Protein AF-A0A374WQH6-F1 (afdb_monomer)

Mean predicted aligned error: 18.21 Å

Nearest PDB structures (foldseek):
  4rha-assembly2_A  TM=7.668E-01  e=1.833E-06  Salmonella enterica subsp. enterica serovar Typhimurium str. 14028S
  7rjj-assembly2_B  TM=7.402E-01  e=3.137E-06  Klebsiella pneumoniae subsp. pneumoniae
  5u1h-assembly3_C  TM=6.982E-01  e=1.395E-05  Pseudomonas aeruginosa PAO1
  4g88-assembly4_G  TM=6.721E-01  e=1.395E-05  Acinetobacter baumannii
  7bba-assembly4_D  TM=7.474E-01  e=1.712E-04  Escherichia coli

Solvent-accessible surface area (backbone atoms only — not comparable to full-atom values): 19467 Å² total; per-residue (Å²): 135,92,79,90,78,85,82,79,88,75,80,81,73,78,79,76,76,78,75,79,75,73,70,76,72,51,74,42,80,74,44,79,47,76,58,90,64,34,32,40,42,33,34,32,34,50,27,89,33,64,79,70,96,50,72,51,20,35,40,39,38,32,43,30,41,32,60,88,86,56,76,48,81,48,87,55,43,34,37,27,19,72,55,34,52,50,52,36,53,76,70,70,46,78,81,59,94,53,56,42,64,45,82,46,91,60,62,47,78,49,72,51,77,43,77,61,52,83,70,55,59,57,22,25,48,29,40,41,35,36,40,39,45,92,86,51,80,44,81,44,77,59,65,49,86,50,76,41,72,61,71,70,70,69,76,64,72,66,69,70,70,68,68,74,71,77,69,68,72,78,64,75,44,76,52,75,52,73,23,59,57,57,56,58,89,100,49,44,68,77,44,57,84,43,82,65,17,49,65,27,51,48,50,57,49,50,55,52,50,53,49,63,68,38,82,56,39,43,80,73,32,33,42,38,36,12,26,24,47,78,80,61,51,58,70,58,27,40,54,45,11,43,46,35,36,53,37,50,52,52,46,46,27,74,74,68,70,46,61,69,90,39,50,46,81,42,58,39,31,56,49,60,70,58,50,48,56,55,53,73,76,49,90,61,82,60,50,71,61,52,52,54,49,71,74,42,93,62,55,69,54,58,38,35,59,52,46,71,71,39,92,47,33,66,56,40,61,73,72,46,35,58,78,37,29,26,37,39,37,38,39,32,26,34,62,59,131

Secondary structure (DSSP, 8-state):
---------------------PPPPP-EEEEEEEETTEEEEEEEE-GGG---SSTT-EEEEEEEEE-SS-EEEPPPEEEE-HHHHHHHHHTTPPPPTTEEESS-SSPEEEEEEEE--GGGTT-EEEEEEEEEETTEEEEE-----EE------------------------EEEEEEEE-----TT-----TTSTTHHHHHHHHHHHHHHHHHSTTEEEEEEEEEEEE-SSS-HHHHHHHHHHHHHHHHHHHHHHH---GGGEEEEEEEE-HHHHHHHHHT---TTHHHHHHHHTSSS-HHHHHHHHHTSTTHHHIIIIIGGGTS-EEEEEEEEE--

Radius of gyration: 35.06 Å; Cα contacts (8 Å, |Δi|>4): 550; chains: 1; bounding box: 53×107×92 Å

Structure (mmCIF, N/CA/C/O backbone):
data_AF-A0A374WQH6-F1
#
_entry.id   AF-A0A374WQH6-F1
#
loop_
_atom_site.group_PDB
_atom_site.id
_atom_site.type_symbol
_atom_site.label_atom_id
_atom_site.label_alt_id
_atom_site.label_comp_id
_atom_site.label_asym_id
_atom_site.label_entity_id
_atom_site.label_seq_id
_atom_site.pdbx_PDB_ins_code
_atom_site.Cartn_x
_atom_site.Cartn_y
_atom_site.Cartn_z
_atom_site.occupancy
_atom_site.B_iso_or_equiv
_atom_site.auth_seq_id
_atom_site.auth_comp_id
_atom_site.auth_asym_id
_atom_site.auth_atom_id
_atom_site.pdbx_PDB_model_num
ATOM 1 N N . MET A 1 1 ? 3.523 83.095 63.135 1.00 36.62 1 MET A N 1
ATOM 2 C CA . MET A 1 1 ? 3.671 83.575 61.744 1.00 36.62 1 MET A CA 1
ATOM 3 C C . MET A 1 1 ? 3.447 82.402 60.809 1.00 36.62 1 MET A C 1
ATOM 5 O O . MET A 1 1 ? 4.105 81.383 60.958 1.00 36.62 1 MET A O 1
ATOM 9 N N . LYS A 1 2 ? 2.450 82.529 59.932 1.00 32.94 2 LYS A N 1
ATOM 10 C CA . LYS A 1 2 ? 2.028 81.535 58.940 1.00 32.94 2 LYS A CA 1
ATOM 11 C C . LYS A 1 2 ? 3.149 81.277 57.925 1.00 32.94 2 LYS A C 1
ATOM 13 O O . LYS A 1 2 ? 3.688 82.239 57.386 1.00 32.94 2 LYS A O 1
ATOM 18 N N . LYS A 1 3 ? 3.411 80.013 57.585 1.00 32.81 3 LYS A N 1
ATOM 19 C CA . LYS A 1 3 ? 3.853 79.633 56.237 1.00 32.81 3 LYS A CA 1
ATOM 20 C C . LYS A 1 3 ? 3.036 78.429 55.781 1.00 32.81 3 LYS A C 1
ATOM 22 O O . LYS A 1 3 ? 3.023 77.383 56.415 1.00 32.81 3 LYS A O 1
ATOM 27 N N . ILE A 1 4 ? 2.285 78.691 54.723 1.00 36.22 4 ILE A N 1
ATOM 28 C CA . ILE A 1 4 ? 1.410 77.802 53.970 1.00 36.22 4 ILE A CA 1
ATOM 29 C C . ILE A 1 4 ? 2.303 76.831 53.194 1.00 36.22 4 ILE A C 1
ATOM 31 O O . ILE A 1 4 ? 3.184 77.291 52.469 1.00 36.22 4 ILE A O 1
ATOM 35 N N . LEU A 1 5 ? 2.079 75.522 53.329 1.00 31.14 5 LEU A N 1
ATOM 36 C CA . LEU A 1 5 ? 2.613 74.534 52.394 1.00 31.14 5 LEU A CA 1
ATOM 37 C C . LEU A 1 5 ? 1.442 73.886 51.654 1.00 31.14 5 LEU A C 1
ATOM 39 O O . LEU A 1 5 ? 0.561 73.267 52.249 1.00 31.14 5 LEU A O 1
ATOM 43 N N . LEU A 1 6 ? 1.438 74.126 50.350 1.00 28.73 6 LEU A N 1
ATOM 44 C CA . LEU A 1 6 ? 0.492 73.659 49.353 1.00 28.73 6 LEU A CA 1
ATOM 45 C C . LEU A 1 6 ? 0.658 72.133 49.199 1.00 28.73 6 LEU A C 1
ATOM 47 O O . LEU A 1 6 ? 1.690 71.684 48.706 1.00 28.73 6 LEU A O 1
ATOM 51 N N . PHE A 1 7 ? -0.322 71.332 49.624 1.00 33.91 7 PHE A N 1
ATOM 52 C CA . PHE A 1 7 ? -0.361 69.906 49.286 1.00 33.91 7 PHE A CA 1
ATOM 53 C C . PHE A 1 7 ? -1.017 69.743 47.914 1.00 33.91 7 PHE A C 1
ATOM 55 O O . PHE A 1 7 ? -2.210 69.991 47.739 1.00 33.91 7 PHE A O 1
ATOM 62 N N . LEU A 1 8 ? -0.199 69.362 46.936 1.00 30.75 8 LEU A N 1
ATOM 63 C CA . LEU A 1 8 ? -0.613 69.010 45.586 1.00 30.75 8 LEU A CA 1
ATOM 64 C C . LEU A 1 8 ? -1.165 67.576 45.611 1.00 30.75 8 LEU A C 1
ATOM 66 O O . LEU A 1 8 ? -0.449 66.630 45.934 1.00 30.75 8 LEU A O 1
ATOM 70 N N . LEU A 1 9 ? -2.452 67.436 45.294 1.00 32.25 9 LEU A N 1
ATOM 71 C CA . LEU A 1 9 ? -3.115 66.165 45.008 1.00 32.25 9 LEU A CA 1
ATOM 72 C C . LEU A 1 9 ? -2.470 65.523 43.772 1.00 32.25 9 LEU A C 1
ATOM 74 O O . LEU A 1 9 ? -2.621 66.036 42.666 1.00 32.25 9 LEU A O 1
ATOM 78 N N . ILE A 1 10 ? -1.799 64.384 43.951 1.00 35.41 10 ILE A N 1
ATOM 79 C CA . ILE A 1 10 ? -1.552 63.433 42.864 1.00 35.41 10 ILE A CA 1
ATOM 80 C C . ILE A 1 10 ? -2.483 62.253 43.113 1.00 35.41 10 ILE A C 1
ATOM 82 O O . ILE A 1 10 ? -2.332 61.499 44.074 1.00 35.41 10 ILE A O 1
ATOM 86 N N . SER A 1 11 ? -3.496 62.158 42.259 1.00 31.22 11 SER A N 1
ATOM 87 C CA . SER A 1 11 ? -4.401 61.026 42.143 1.00 31.22 11 SER A CA 1
ATOM 88 C C . SER A 1 11 ? -3.600 59.738 41.963 1.00 31.22 11 SER A C 1
ATOM 90 O O . SER A 1 11 ? -2.906 59.553 40.964 1.00 31.22 11 SER A O 1
ATOM 92 N N . VAL A 1 12 ? -3.715 58.823 42.926 1.00 35.31 12 VAL A N 1
ATOM 93 C CA . VAL A 1 12 ? -3.300 57.433 42.736 1.00 35.31 12 VAL A CA 1
ATOM 94 C C . VAL A 1 12 ? -4.252 56.845 41.704 1.00 35.31 12 VAL A C 1
ATOM 96 O O . VAL A 1 12 ? -5.396 56.512 42.008 1.00 35.31 12 VAL A O 1
ATOM 99 N N . GLY A 1 13 ? -3.795 56.810 40.453 1.00 33.53 13 GLY A N 1
ATOM 100 C CA . GLY A 1 13 ? -4.454 56.078 39.388 1.00 33.53 13 GLY A CA 1
ATOM 101 C C . GLY A 1 13 ? -4.604 54.629 39.826 1.00 33.53 13 GLY A C 1
ATOM 102 O O . GLY A 1 13 ? -3.617 53.934 40.059 1.00 33.53 13 GLY A O 1
ATOM 103 N N . SER A 1 14 ? -5.849 54.197 39.974 1.00 32.97 14 SER A N 1
ATOM 104 C CA . SER A 1 14 ? -6.223 52.802 40.112 1.00 32.97 14 SER A CA 1
ATOM 105 C C . SER A 1 14 ? -5.604 52.038 38.944 1.00 32.97 14 SER A C 1
ATOM 107 O O . SER A 1 14 ? -5.980 52.235 37.790 1.00 32.97 14 SER A O 1
ATOM 109 N N . VAL A 1 15 ? -4.626 51.178 39.228 1.00 32.41 15 VAL A N 1
ATOM 110 C CA . VAL A 1 15 ? -4.223 50.140 38.284 1.00 32.41 15 VAL A CA 1
ATOM 111 C C . VAL A 1 15 ? -5.400 49.181 38.241 1.00 32.41 15 VAL A C 1
ATOM 113 O O . VAL A 1 15 ? -5.602 48.376 39.148 1.00 32.41 15 VAL A O 1
ATOM 116 N N . TRP A 1 16 ? -6.237 49.339 37.219 1.00 32.62 16 TRP A N 1
ATOM 117 C CA . TRP A 1 16 ? -7.244 48.357 36.860 1.00 32.62 16 TRP A CA 1
ATOM 118 C C . TRP A 1 16 ? -6.494 47.074 36.512 1.00 32.62 16 TRP A C 1
ATOM 120 O O . TRP A 1 16 ? -5.980 46.917 35.405 1.00 32.62 16 TRP A O 1
ATOM 130 N N . GLY A 1 17 ? -6.375 46.176 37.489 1.00 32.59 17 GLY A N 1
ATOM 131 C CA . GLY A 1 17 ? -6.039 44.791 37.227 1.00 32.59 17 GLY A CA 1
ATOM 132 C C . GLY A 1 17 ? -7.146 44.231 36.348 1.00 32.59 17 GLY A C 1
ATOM 133 O O . GLY A 1 17 ? -8.220 43.898 36.841 1.00 32.59 17 GLY A O 1
ATOM 134 N N . PHE A 1 18 ? -6.913 44.178 35.038 1.00 34.12 18 PHE A N 1
ATOM 135 C CA . PHE A 1 18 ? -7.716 43.344 34.160 1.00 34.12 18 PHE A CA 1
ATOM 136 C C . PHE A 1 18 ? -7.488 41.906 34.623 1.00 34.12 18 PHE A C 1
ATOM 138 O O . PHE A 1 18 ? -6.467 41.299 34.303 1.00 34.12 18 PHE A O 1
ATOM 145 N N . ALA A 1 19 ? -8.411 41.375 35.425 1.00 38.28 19 ALA A N 1
ATOM 146 C CA . ALA A 1 19 ? -8.526 39.942 35.599 1.00 38.28 19 ALA A CA 1
ATOM 147 C C . ALA A 1 19 ? -8.793 39.375 34.202 1.00 38.28 19 ALA A C 1
ATOM 149 O O . ALA A 1 19 ? -9.872 39.567 33.638 1.00 38.28 19 ALA A O 1
ATOM 150 N N . ILE A 1 20 ? -7.776 38.765 33.595 1.00 45.34 20 ILE A N 1
ATOM 151 C CA . ILE A 1 20 ? -7.962 37.986 32.377 1.00 45.34 20 ILE A CA 1
ATOM 152 C C . ILE A 1 20 ? -8.845 36.819 32.803 1.00 45.34 20 ILE A C 1
ATOM 154 O O . ILE A 1 20 ? -8.381 35.883 33.448 1.00 45.34 20 ILE A O 1
ATOM 158 N N . GLN A 1 21 ? -10.137 36.910 32.503 1.00 43.91 21 GLN A N 1
ATOM 159 C CA . GLN A 1 21 ? -11.050 35.800 32.694 1.00 43.91 21 GLN A CA 1
ATOM 160 C C . GLN A 1 21 ? -10.641 34.728 31.687 1.00 43.91 21 GLN A C 1
ATOM 162 O O . GLN A 1 21 ? -10.888 34.861 30.486 1.00 43.91 21 GLN A O 1
ATOM 167 N N . ALA A 1 22 ? -9.921 33.708 32.158 1.00 51.53 22 ALA A N 1
ATOM 168 C CA . ALA A 1 22 ? -9.616 32.564 31.323 1.00 51.53 22 ALA A CA 1
ATOM 169 C C . ALA A 1 22 ? -10.932 31.957 30.844 1.00 51.53 22 ALA A C 1
ATOM 171 O O . ALA A 1 22 ? -11.902 31.830 31.590 1.00 51.53 22 ALA A O 1
ATOM 172 N N . LYS A 1 23 ? -10.983 31.657 29.551 1.00 60.62 23 LYS A N 1
ATOM 173 C CA . LYS A 1 23 ? -12.151 31.040 28.939 1.00 60.62 23 LYS A CA 1
ATOM 174 C C . LYS A 1 23 ? -12.374 29.682 29.606 1.00 60.62 23 LYS A C 1
ATOM 176 O O . LYS A 1 23 ? -11.449 28.875 29.637 1.00 60.62 23 LYS A O 1
ATOM 181 N N . LYS A 1 24 ? -13.598 29.436 30.082 1.00 64.75 24 LYS A N 1
ATOM 182 C CA . LYS A 1 24 ? -13.996 28.158 30.678 1.00 64.75 24 LYS A CA 1
ATOM 183 C C . LYS A 1 24 ? -13.611 26.990 29.768 1.00 64.75 24 LYS A C 1
ATOM 185 O O . LYS A 1 24 ? -13.999 26.958 28.595 1.00 64.75 24 LYS A O 1
ATOM 190 N N . LEU A 1 25 ? -12.853 26.043 30.315 1.00 74.50 25 LEU A N 1
ATOM 191 C CA . LEU A 1 25 ? -12.458 24.825 29.618 1.00 74.50 25 LEU A CA 1
ATOM 192 C C . LEU A 1 25 ? -13.686 23.916 29.447 1.00 74.50 25 LEU A C 1
ATOM 194 O O . LEU A 1 25 ? -14.372 23.592 30.415 1.00 74.50 25 LEU A O 1
ATOM 198 N N . GLU A 1 26 ? -13.968 23.494 28.215 1.00 79.00 26 GLU A N 1
ATOM 199 C CA . GLU A 1 26 ? -14.980 22.475 27.935 1.00 79.00 26 GLU A CA 1
ATOM 200 C C . GLU A 1 26 ? -14.351 21.088 28.088 1.00 79.00 26 GLU A C 1
ATOM 202 O O . GLU A 1 26 ? -13.243 20.840 27.612 1.00 79.00 26 GLU A O 1
ATOM 207 N N . VAL A 1 27 ? -15.096 20.175 28.704 1.00 79.12 27 VAL A N 1
ATOM 208 C CA . VAL A 1 27 ? -14.774 18.748 28.782 1.00 79.12 27 VAL A CA 1
ATOM 209 C C . VAL A 1 27 ? -15.998 17.972 28.322 1.00 79.12 27 VAL A C 1
ATOM 211 O O . VAL A 1 27 ? -17.133 18.359 28.608 1.00 79.12 27 VAL A O 1
ATOM 214 N N . LYS A 1 28 ? -15.776 16.894 27.577 1.00 79.62 28 LYS A N 1
ATOM 215 C CA . LYS A 1 28 ? -16.805 15.989 27.069 1.00 79.62 28 LYS A CA 1
ATOM 216 C C . LYS A 1 28 ? -16.442 14.547 27.376 1.00 79.62 28 LYS A C 1
ATOM 218 O O . LYS A 1 28 ? -15.278 14.239 27.617 1.00 79.62 28 LYS A O 1
ATOM 223 N N . ASP A 1 29 ? -17.449 13.683 27.308 1.00 82.00 29 ASP A N 1
ATOM 224 C CA . ASP A 1 29 ? -17.274 12.228 27.304 1.00 82.00 29 ASP A CA 1
ATOM 225 C C . ASP A 1 29 ? -16.477 11.715 28.521 1.00 82.00 29 ASP A C 1
ATOM 227 O O . ASP A 1 29 ? -15.667 10.800 28.404 1.00 82.00 29 ASP A O 1
ATOM 231 N N . LEU A 1 30 ? -16.679 12.342 29.687 1.00 79.56 30 LEU A N 1
ATOM 232 C CA . LEU A 1 30 ? -16.025 11.944 30.930 1.00 79.56 30 LEU A CA 1
ATOM 233 C C . LEU A 1 30 ? -16.546 10.575 31.381 1.00 79.56 30 LEU A C 1
ATOM 235 O O . LEU A 1 30 ? -17.745 10.371 31.563 1.00 79.56 30 LEU A O 1
ATOM 239 N N . MET A 1 31 ? -15.616 9.647 31.559 1.00 78.25 31 MET A N 1
ATOM 240 C CA . MET A 1 31 ? -15.831 8.275 31.979 1.00 78.25 31 MET A CA 1
ATOM 241 C C . MET A 1 31 ? -14.926 7.971 33.169 1.00 78.25 31 MET A C 1
ATOM 243 O O . MET A 1 31 ? -13.713 8.151 33.095 1.00 78.25 31 MET A O 1
ATOM 247 N N . VAL A 1 32 ? -15.516 7.449 34.241 1.00 77.00 32 VAL A N 1
ATOM 248 C CA . VAL A 1 32 ? -14.792 6.898 35.389 1.00 77.00 32 VAL A CA 1
ATOM 249 C C . VAL A 1 32 ? -15.322 5.490 35.635 1.00 77.00 32 VAL A C 1
ATOM 251 O O . VAL A 1 32 ? -16.523 5.307 35.827 1.00 77.00 32 VAL A O 1
ATOM 254 N N . ARG A 1 33 ? -14.454 4.476 35.572 1.00 75.88 33 ARG A N 1
ATOM 255 C CA . ARG A 1 33 ? -14.834 3.063 35.734 1.00 75.88 33 ARG A CA 1
ATOM 256 C C . ARG A 1 33 ? -13.840 2.322 36.614 1.00 75.88 33 ARG A C 1
ATOM 258 O O . ARG A 1 33 ? -12.640 2.418 36.393 1.00 75.88 33 ARG A O 1
ATOM 265 N N . LYS A 1 34 ? -14.335 1.522 37.560 1.00 75.88 34 LYS A N 1
ATOM 266 C CA . LYS A 1 34 ? -13.518 0.584 38.343 1.00 75.88 34 LYS A CA 1
ATOM 267 C C . LYS A 1 34 ? -13.609 -0.817 37.736 1.00 75.88 34 LYS A C 1
ATOM 269 O O . LYS A 1 34 ? -14.711 -1.322 37.548 1.00 75.88 34 LYS A O 1
ATOM 274 N N . LYS A 1 35 ? -12.467 -1.461 37.487 1.00 74.19 35 LYS A N 1
ATOM 275 C CA . LYS A 1 35 ? -12.358 -2.880 37.115 1.00 74.19 35 LYS A CA 1
ATOM 276 C C . LYS A 1 35 ? -11.354 -3.552 38.050 1.00 74.19 35 LYS A C 1
ATOM 278 O O . LYS A 1 35 ? -10.163 -3.260 37.993 1.00 74.19 35 LYS A O 1
ATOM 283 N N . GLY A 1 36 ? -11.832 -4.429 38.935 1.00 77.25 36 GLY A N 1
ATOM 284 C CA . GLY A 1 36 ? -10.989 -4.998 39.993 1.00 77.25 36 GLY A CA 1
ATOM 285 C C . GLY A 1 36 ? -10.387 -3.893 40.867 1.00 77.25 36 GLY A C 1
ATOM 286 O O . GLY A 1 36 ? -11.120 -3.018 41.324 1.00 77.25 36 GLY A O 1
ATOM 287 N N . GLU A 1 37 ? -9.068 -3.897 41.042 1.00 82.88 37 GLU A N 1
ATOM 288 C CA . GLU A 1 37 ? -8.320 -2.907 41.835 1.00 82.88 37 GLU A CA 1
ATOM 289 C C . GLU A 1 37 ? -7.822 -1.702 41.016 1.00 82.88 37 GLU A C 1
ATOM 291 O O . GLU A 1 37 ? -6.948 -0.965 41.465 1.00 82.88 37 GLU A O 1
ATOM 296 N N . ILE A 1 38 ? -8.357 -1.485 39.811 1.00 82.81 38 ILE A N 1
ATOM 297 C CA . ILE A 1 38 ? -7.944 -0.398 38.915 1.00 82.81 38 ILE A CA 1
ATOM 298 C C . ILE A 1 38 ? -9.130 0.522 38.628 1.00 82.81 38 ILE A C 1
ATOM 300 O O . ILE A 1 38 ? -10.241 0.061 38.360 1.00 82.81 38 ILE A O 1
ATOM 304 N N . VAL A 1 39 ? -8.883 1.830 38.655 1.00 83.75 39 VAL A N 1
ATOM 305 C CA . VAL A 1 39 ? -9.806 2.874 38.205 1.00 83.75 39 VAL A CA 1
ATOM 306 C C . VAL A 1 39 ? -9.289 3.453 36.891 1.00 83.75 39 VAL A C 1
ATOM 308 O O . VAL A 1 39 ? -8.178 3.976 36.838 1.00 83.75 39 VAL A O 1
ATOM 311 N N . ASN A 1 40 ? -10.101 3.367 35.840 1.00 84.38 40 ASN A N 1
ATOM 312 C CA . ASN A 1 40 ? -9.881 4.017 34.555 1.00 84.38 40 ASN A CA 1
ATOM 313 C C . ASN A 1 40 ? -10.645 5.343 34.514 1.00 84.38 40 ASN A C 1
ATOM 315 O O . ASN A 1 40 ? -11.843 5.387 34.803 1.00 84.38 40 ASN A O 1
ATOM 319 N N . ILE A 1 41 ? -9.943 6.412 34.152 1.00 84.94 41 ILE A N 1
ATOM 320 C CA . ILE A 1 41 ? -10.492 7.760 34.015 1.00 84.94 41 ILE A CA 1
ATOM 321 C C . ILE A 1 41 ? -10.168 8.228 32.610 1.00 84.94 41 ILE A C 1
ATOM 323 O O . ILE A 1 41 ? -8.999 8.248 32.225 1.00 84.94 41 ILE A O 1
ATOM 327 N N . ALA A 1 42 ? -11.185 8.621 31.853 1.00 86.69 42 ALA A N 1
ATOM 328 C CA . ALA A 1 42 ? -11.018 9.136 30.506 1.00 86.69 42 ALA A CA 1
ATOM 329 C C . ALA A 1 42 ? -11.942 10.321 30.243 1.00 86.69 42 ALA A C 1
ATOM 331 O O . ALA A 1 42 ? -13.069 10.344 30.724 1.00 86.69 42 ALA A O 1
ATOM 332 N N . PHE A 1 43 ? -11.479 11.305 29.480 1.00 85.50 43 PHE A N 1
ATOM 333 C CA . PHE A 1 43 ? -12.304 12.422 29.023 1.00 85.50 43 PHE A CA 1
ATOM 334 C C . PHE A 1 43 ? -11.705 13.075 27.779 1.00 85.50 43 PHE A C 1
ATOM 336 O O . PHE A 1 43 ? -10.532 12.885 27.450 1.00 85.50 43 PHE A O 1
ATOM 343 N N . ARG A 1 44 ? -12.511 13.888 27.097 1.00 87.38 44 ARG A N 1
ATOM 344 C CA . ARG A 1 44 ? -12.113 14.639 25.907 1.00 87.38 44 ARG A CA 1
ATOM 345 C C . ARG A 1 44 ? -12.152 16.142 26.163 1.00 87.38 44 ARG A C 1
ATOM 347 O O . ARG A 1 44 ? -13.167 16.666 26.615 1.00 87.38 44 ARG A O 1
ATOM 354 N N . ILE A 1 45 ? -11.083 16.849 25.808 1.00 87.50 45 ILE A N 1
ATOM 355 C CA . ILE A 1 45 ? -11.021 18.316 25.780 1.00 87.50 45 ILE A CA 1
ATOM 356 C C . ILE A 1 45 ? -11.135 18.769 24.318 1.00 87.50 45 ILE A C 1
ATOM 358 O O . ILE A 1 45 ? -10.214 18.515 23.535 1.00 87.50 45 ILE A O 1
ATOM 362 N N . PRO A 1 46 ? -12.229 19.440 23.916 1.00 86.25 46 PRO A N 1
ATOM 363 C CA . PRO A 1 46 ? -12.349 19.999 22.577 1.00 86.25 46 PRO A CA 1
ATOM 364 C C . PRO A 1 46 ? -11.231 21.003 22.266 1.00 86.25 46 PRO A C 1
ATOM 366 O O . PRO A 1 46 ? -10.945 21.889 23.065 1.00 86.25 46 PRO A O 1
ATOM 369 N N . SER A 1 47 ? -10.636 20.954 21.075 1.00 82.69 47 SER A N 1
ATOM 370 C CA . SER A 1 47 ? -9.509 21.837 20.712 1.00 82.69 47 SER A CA 1
ATOM 371 C C . SER A 1 47 ? -9.820 23.331 20.889 1.00 82.69 47 SER A C 1
ATOM 373 O O . SER A 1 47 ? -8.998 24.118 21.355 1.00 82.69 47 SER A O 1
ATOM 375 N N . ARG A 1 48 ? -11.066 23.708 20.588 1.00 81.06 48 ARG A N 1
ATOM 376 C CA . ARG A 1 48 ? -11.620 25.069 20.696 1.00 81.06 48 ARG A CA 1
ATOM 377 C C . ARG A 1 48 ? -11.730 25.628 22.122 1.00 81.06 48 ARG A C 1
ATOM 379 O O . ARG A 1 48 ? -11.983 26.832 22.274 1.00 81.06 48 ARG A O 1
ATOM 386 N N . SER A 1 49 ? -11.657 24.781 23.150 1.00 78.62 49 SER A N 1
ATOM 387 C CA . SER A 1 49 ? -11.750 25.225 24.544 1.00 78.62 49 SER A CA 1
ATOM 388 C C . SER A 1 49 ? -10.398 25.571 25.149 1.00 78.62 49 SER A C 1
ATOM 390 O O . SER A 1 49 ? -10.361 26.268 26.156 1.00 78.62 49 SER A O 1
ATOM 392 N N . VAL A 1 50 ? -9.297 25.161 24.517 1.00 83.44 50 VAL A N 1
ATOM 393 C CA . VAL A 1 50 ? -7.948 25.529 24.946 1.00 83.44 50 VAL A CA 1
ATOM 394 C C . VAL A 1 50 ? -7.598 26.899 24.371 1.00 83.44 50 VAL A C 1
ATOM 396 O O . VAL A 1 50 ? -7.419 27.059 23.163 1.00 83.44 50 VAL A O 1
ATOM 399 N N . TYR A 1 51 ? -7.486 27.901 25.242 1.00 77.06 51 TYR A N 1
ATOM 400 C CA . TYR A 1 51 ? -7.134 29.265 24.860 1.00 77.06 51 TYR A CA 1
ATOM 401 C C . TYR A 1 51 ? -5.936 29.765 25.668 1.00 77.06 51 TYR A C 1
ATOM 403 O O . TYR A 1 51 ? -5.985 29.812 26.893 1.00 77.06 51 TYR A O 1
ATOM 411 N N . LEU A 1 52 ? -4.878 30.164 24.961 1.00 80.88 52 LEU A N 1
ATOM 412 C CA . LEU A 1 52 ? -3.703 30.827 25.523 1.00 80.88 52 LEU A CA 1
ATOM 413 C C . LEU A 1 52 ? -3.702 32.298 25.067 1.00 80.88 52 LEU A C 1
ATOM 415 O O . LEU A 1 52 ? -3.490 32.545 23.875 1.00 80.88 52 LEU A O 1
ATOM 419 N N . PRO A 1 53 ? -3.977 33.265 25.963 1.00 74.19 53 PRO A N 1
ATOM 420 C CA . PRO A 1 53 ? -4.092 34.683 25.612 1.00 74.19 53 PRO A CA 1
ATOM 421 C C . PRO A 1 53 ? -2.829 35.302 24.997 1.00 74.19 53 PRO A C 1
ATOM 423 O O . PRO A 1 53 ? -2.920 36.184 24.141 1.00 74.19 53 PRO A O 1
ATOM 426 N N . SER A 1 54 ? -1.646 34.872 25.431 1.00 79.06 54 SER A N 1
ATOM 427 C CA . SER A 1 54 ? -0.360 35.444 25.044 1.00 79.06 54 SER A CA 1
ATOM 428 C C . SER A 1 54 ? 0.579 34.414 24.416 1.00 79.06 54 SER A C 1
ATOM 430 O O . SER A 1 54 ? 0.486 33.203 24.605 1.00 79.06 54 SER A O 1
ATOM 432 N N . LYS A 1 55 ? 1.542 34.928 23.643 1.00 78.25 55 LYS A N 1
ATOM 433 C CA . LYS A 1 55 ? 2.543 34.133 22.918 1.00 78.25 55 LYS A CA 1
ATOM 434 C C . LYS A 1 55 ? 3.597 33.493 23.821 1.00 78.25 55 LYS A C 1
ATOM 436 O O . LYS A 1 55 ? 4.441 32.801 23.271 1.00 78.25 55 LYS A O 1
ATOM 441 N N . ASN A 1 56 ? 3.591 33.768 25.123 1.00 79.38 56 ASN A N 1
ATOM 442 C CA . ASN A 1 56 ? 4.516 33.191 26.102 1.00 79.38 56 ASN A CA 1
ATOM 443 C C . ASN A 1 56 ? 3.778 32.348 27.148 1.00 79.38 56 ASN A C 1
ATOM 445 O O . ASN A 1 56 ? 4.344 32.044 28.195 1.00 79.38 56 ASN A O 1
ATOM 449 N N . ASP A 1 57 ? 2.523 31.991 26.880 1.00 82.94 57 ASP A N 1
ATOM 450 C CA . ASP A 1 57 ? 1.709 31.333 27.886 1.00 82.94 57 ASP A CA 1
ATOM 451 C C . ASP A 1 57 ? 1.933 29.819 27.904 1.00 82.94 57 ASP A C 1
ATOM 453 O O . ASP A 1 57 ? 2.304 29.196 26.895 1.00 82.94 57 ASP A O 1
ATOM 457 N N . LYS A 1 58 ? 1.681 29.240 29.074 1.00 85.31 58 LYS A N 1
ATOM 458 C CA . LYS A 1 58 ? 1.612 27.802 29.326 1.00 85.31 58 LYS A CA 1
ATOM 459 C C . LYS A 1 58 ? 0.412 27.525 30.212 1.00 85.31 58 LYS A C 1
ATOM 461 O O . LYS A 1 58 ? 0.277 28.145 31.259 1.00 85.31 58 LYS A O 1
ATOM 466 N N . LEU A 1 59 ? -0.444 26.606 29.791 1.00 86.25 59 LEU A N 1
ATOM 467 C CA . LEU A 1 59 ? -1.592 26.145 30.560 1.00 86.25 59 LEU A CA 1
ATOM 468 C C . LEU A 1 59 ? -1.327 24.714 31.015 1.00 86.25 59 LEU A C 1
ATOM 470 O O . LEU A 1 59 ? -1.093 23.836 30.189 1.00 86.25 59 LEU A O 1
ATOM 474 N N . ILE A 1 60 ? -1.371 24.484 32.318 1.00 86.94 60 ILE A N 1
ATOM 475 C CA . ILE A 1 60 ? -1.289 23.157 32.922 1.00 86.94 60 ILE A CA 1
ATOM 476 C C . ILE A 1 60 ? -2.671 22.814 33.456 1.00 86.94 60 ILE A C 1
ATOM 478 O O . ILE A 1 60 ? -3.270 23.606 34.178 1.00 86.94 60 ILE A O 1
ATOM 482 N N . ILE A 1 61 ? -3.177 21.647 33.079 1.00 87.56 61 ILE A N 1
ATOM 483 C CA . ILE A 1 61 ? -4.473 21.136 33.508 1.00 87.56 61 ILE A CA 1
ATOM 484 C C . ILE A 1 61 ? -4.219 19.862 34.297 1.00 87.56 61 ILE A C 1
ATOM 486 O O . ILE A 1 61 ? -3.769 18.865 33.735 1.00 87.56 61 ILE A O 1
ATOM 490 N N . THR A 1 62 ? -4.506 19.897 35.591 1.00 88.81 62 THR A N 1
ATOM 491 C CA . THR A 1 62 ? -4.286 18.774 36.501 1.00 88.81 62 THR A CA 1
ATOM 492 C C . THR A 1 62 ? -5.635 18.202 36.912 1.00 88.81 62 THR A C 1
ATOM 494 O O . THR A 1 62 ? -6.381 18.871 37.632 1.00 88.81 62 THR A O 1
ATOM 497 N N . PRO A 1 63 ? -5.988 16.983 36.477 1.00 89.88 63 PRO A N 1
ATOM 498 C CA . PRO A 1 63 ? -7.168 16.308 36.990 1.00 89.88 63 PRO A CA 1
ATOM 499 C C . PRO A 1 63 ? -6.946 15.881 38.439 1.00 89.88 63 PRO A C 1
ATOM 501 O O . PRO A 1 63 ? -5.890 15.348 38.785 1.00 89.88 63 PRO A O 1
ATOM 504 N N . VAL A 1 64 ? -7.937 16.117 39.289 1.00 87.56 64 VAL A N 1
ATOM 505 C CA . VAL A 1 64 ? -7.857 15.865 40.726 1.00 87.56 64 VAL A CA 1
ATOM 506 C C . VAL A 1 64 ? -9.096 15.113 41.174 1.00 87.56 64 VAL A C 1
ATOM 508 O O . VAL A 1 64 ? -10.205 15.637 41.080 1.00 87.56 64 VAL A O 1
ATOM 511 N N . LEU A 1 65 ? -8.896 13.893 41.671 1.00 87.75 65 LEU A N 1
ATOM 512 C CA . LEU A 1 65 ? -9.926 13.156 42.394 1.00 87.75 65 LEU A CA 1
ATOM 513 C C . LEU A 1 65 ? -9.974 13.635 43.837 1.00 87.75 65 LEU A C 1
ATOM 515 O O . LEU A 1 65 ? -8.924 13.757 44.468 1.00 87.75 65 LEU A O 1
ATOM 519 N N . TYR A 1 66 ? -11.171 13.858 44.364 1.00 84.06 66 TYR A N 1
ATOM 520 C CA . TYR A 1 66 ? -11.358 14.284 45.745 1.00 84.06 66 TYR A CA 1
ATOM 521 C C . TYR A 1 66 ? -12.697 13.805 46.307 1.00 84.06 66 TYR A C 1
ATOM 523 O O . TYR A 1 66 ? -13.678 13.686 45.577 1.00 84.06 66 TYR A O 1
ATOM 531 N N . ASN A 1 67 ? -12.760 13.555 47.612 1.00 80.75 67 ASN A N 1
ATOM 532 C CA . ASN A 1 67 ? -14.012 13.270 48.331 1.00 80.75 67 ASN A CA 1
ATOM 533 C C . ASN A 1 67 ? -14.269 14.251 49.497 1.00 80.75 67 ASN A C 1
ATOM 535 O O . ASN A 1 67 ? -15.202 14.062 50.271 1.00 80.75 67 ASN A O 1
ATOM 539 N N . GLY A 1 68 ? -13.440 15.296 49.612 1.00 77.88 68 GLY A N 1
ATOM 540 C CA . GLY A 1 68 ? -13.491 16.309 50.670 1.00 77.88 68 GLY A CA 1
ATOM 541 C C . GLY A 1 68 ? -12.413 16.141 51.747 1.00 77.88 68 GLY A C 1
ATOM 542 O O . GLY A 1 68 ? -11.926 17.151 52.248 1.00 77.88 68 GLY A O 1
ATOM 543 N N . GLU A 1 69 ? -11.998 14.909 52.052 1.00 83.94 69 GLU A N 1
ATOM 544 C CA . GLU A 1 69 ? -10.928 14.607 53.022 1.00 83.94 69 GLU A CA 1
ATOM 545 C C . GLU A 1 69 ? -9.638 14.165 52.325 1.00 83.94 69 GLU A C 1
ATOM 547 O O . GLU A 1 69 ? -8.550 14.645 52.644 1.00 83.94 69 GLU A O 1
ATOM 552 N N . ASP A 1 70 ? -9.775 13.288 51.333 1.00 86.62 70 ASP A N 1
ATOM 553 C CA . ASP A 1 70 ? -8.686 12.762 50.527 1.00 86.62 70 ASP A CA 1
ATOM 554 C C . ASP A 1 70 ? -8.653 13.420 49.147 1.00 86.62 70 ASP A C 1
ATOM 556 O O . ASP A 1 70 ? -9.683 13.749 48.545 1.00 86.62 70 ASP A O 1
ATOM 560 N N . GLU A 1 71 ? -7.438 13.565 48.619 1.00 90.00 71 GLU A N 1
ATOM 561 C CA . GLU A 1 71 ? -7.189 14.114 47.295 1.00 90.00 71 GLU A CA 1
ATOM 562 C C . GLU A 1 71 ? -6.088 13.328 46.568 1.00 90.00 71 GLU A C 1
ATOM 564 O O . GLU A 1 71 ? -5.049 12.991 47.142 1.00 90.00 71 GLU A O 1
ATOM 569 N N . GLN A 1 72 ? -6.280 13.074 45.272 1.00 90.50 72 GLN A N 1
ATOM 570 C CA . GLN A 1 72 ? -5.244 12.538 44.393 1.00 90.50 72 GLN A CA 1
ATOM 571 C C . GLN A 1 72 ? -5.160 13.327 43.089 1.00 90.50 72 GLN A C 1
ATOM 573 O O . GLN A 1 72 ? -6.057 13.273 42.246 1.00 90.50 72 GLN A O 1
ATOM 578 N N . ARG A 1 73 ? -4.023 14.008 42.909 1.00 91.31 73 ARG A N 1
ATOM 579 C CA . ARG A 1 73 ? -3.638 14.652 41.650 1.00 91.31 73 ARG A CA 1
ATOM 580 C C . ARG A 1 73 ? -3.162 13.603 40.649 1.00 91.31 73 ARG A C 1
ATOM 582 O O . ARG A 1 73 ? -2.335 12.753 40.984 1.00 91.31 73 ARG A O 1
ATOM 589 N N . LEU A 1 74 ? -3.697 13.666 39.438 1.00 91.62 74 LEU A N 1
ATOM 590 C CA . LEU A 1 74 ? -3.361 12.779 38.328 1.00 91.62 74 LEU A CA 1
ATOM 591 C C . LEU A 1 74 ? -2.320 13.428 37.411 1.00 91.62 74 LEU A C 1
ATOM 593 O O . LEU A 1 74 ? -1.964 14.595 37.582 1.00 91.62 74 LEU A O 1
ATOM 597 N N . GLU A 1 75 ? -1.809 12.661 36.445 1.00 90.88 75 GLU A N 1
ATOM 598 C CA . GLU A 1 75 ? -0.813 13.174 35.500 1.00 90.88 75 GLU A CA 1
ATOM 599 C C . GLU A 1 75 ? -1.387 14.381 34.732 1.00 90.88 75 GLU A C 1
ATOM 601 O O . GLU A 1 75 ? -2.482 14.262 34.165 1.00 90.88 75 GLU A O 1
ATOM 606 N N . PRO A 1 76 ? -0.691 15.536 34.715 1.00 91.62 76 PRO A N 1
ATOM 607 C CA . PRO A 1 76 ? -1.217 16.754 34.119 1.00 91.62 76 PRO A CA 1
ATOM 608 C C . PRO A 1 76 ? -1.143 16.736 32.589 1.00 91.62 76 PRO A C 1
ATOM 610 O O . PRO A 1 76 ? -0.311 16.064 31.976 1.00 91.62 76 PRO A O 1
ATOM 613 N N . ILE A 1 77 ? -1.995 17.553 31.975 1.00 91.00 77 ILE A N 1
ATOM 614 C CA . ILE A 1 77 ? -1.989 17.877 30.549 1.00 91.00 77 ILE A CA 1
ATOM 615 C C . ILE A 1 77 ? -1.389 19.271 30.399 1.00 91.00 77 ILE A C 1
ATOM 617 O O . ILE A 1 77 ? -1.845 20.215 31.045 1.00 91.00 77 ILE A O 1
ATOM 621 N N . VAL A 1 78 ? -0.385 19.419 29.539 1.00 89.75 78 VAL A N 1
ATOM 622 C CA . VAL A 1 78 ? 0.302 20.700 29.347 1.00 89.75 78 VAL A CA 1
ATOM 623 C C . VAL A 1 78 ? 0.027 21.242 27.955 1.00 89.75 78 VAL A C 1
ATOM 625 O O . VAL A 1 78 ? 0.189 20.537 26.966 1.00 89.75 78 VAL A O 1
ATOM 628 N N . PHE A 1 79 ? -0.345 22.513 27.867 1.00 88.81 79 PHE A N 1
ATOM 629 C CA . PHE A 1 79 ? -0.484 23.255 26.623 1.00 88.81 79 PHE A CA 1
ATOM 630 C C . PHE A 1 79 ? 0.507 24.408 26.593 1.00 88.81 79 PHE A C 1
ATOM 632 O O . PHE A 1 79 ? 0.484 25.285 27.453 1.00 88.81 79 PHE A O 1
ATOM 639 N N . GLU A 1 80 ? 1.348 24.439 25.568 1.00 87.50 80 GLU A N 1
ATOM 640 C CA . GLU A 1 80 ? 2.397 25.446 25.422 1.00 87.50 80 GLU A CA 1
ATOM 641 C C . GLU A 1 80 ? 2.324 26.122 24.062 1.00 87.50 80 GLU A C 1
ATOM 643 O O . GLU A 1 80 ? 2.097 25.489 23.022 1.00 87.50 80 GLU A O 1
ATOM 648 N N . THR A 1 81 ? 2.594 27.424 24.046 1.00 85.12 81 THR A N 1
ATOM 649 C CA . THR A 1 81 ? 2.868 28.108 22.785 1.00 85.12 81 THR A CA 1
ATOM 650 C C . THR A 1 81 ? 4.231 27.702 22.219 1.00 85.12 81 THR A C 1
ATOM 652 O O . THR A 1 81 ? 5.139 27.259 22.925 1.00 85.12 81 THR A O 1
ATOM 655 N N . TRP A 1 82 ? 4.418 27.931 20.917 1.00 83.56 82 TRP A N 1
ATOM 656 C CA . TRP A 1 82 ? 5.702 27.702 20.249 1.00 83.56 82 TRP A CA 1
ATOM 657 C C . TRP A 1 82 ? 6.883 28.425 20.918 1.00 83.56 82 TRP A C 1
ATOM 659 O O . TRP A 1 82 ? 7.967 27.854 21.010 1.00 83.56 82 TRP A O 1
ATOM 669 N N . ARG A 1 83 ? 6.699 29.671 21.383 1.00 81.75 83 ARG A N 1
ATOM 670 C CA . ARG A 1 83 ? 7.799 30.427 22.002 1.00 81.75 83 ARG A CA 1
ATOM 671 C C . ARG A 1 83 ? 8.142 29.888 23.381 1.00 81.75 83 ARG A C 1
ATOM 673 O O . ARG A 1 83 ? 9.327 29.728 23.650 1.00 81.75 83 ARG A O 1
ATOM 680 N N . THR A 1 84 ? 7.145 29.564 24.205 1.00 81.88 84 THR A N 1
ATOM 681 C CA . THR A 1 84 ? 7.373 28.942 25.517 1.00 81.88 84 THR A CA 1
ATOM 682 C C . THR A 1 84 ? 8.139 27.633 25.368 1.00 81.88 84 THR A C 1
ATOM 684 O O . THR A 1 84 ? 9.175 27.456 25.999 1.00 81.88 84 THR A O 1
ATOM 687 N N . ARG A 1 85 ? 7.711 26.779 24.431 1.00 84.06 85 ARG A N 1
ATOM 688 C CA . ARG A 1 85 ? 8.376 25.504 24.139 1.00 84.06 85 ARG A CA 1
ATOM 689 C C . ARG A 1 85 ? 9.853 25.679 23.772 1.00 84.06 85 ARG A C 1
ATOM 691 O O . ARG A 1 85 ? 10.704 24.961 24.286 1.00 84.06 85 ARG A O 1
ATOM 698 N N . ILE A 1 86 ? 10.174 26.644 22.903 1.00 82.94 86 ILE A N 1
ATOM 699 C CA . ILE A 1 86 ? 11.570 26.955 22.545 1.00 82.94 86 ILE A CA 1
ATOM 700 C C . ILE A 1 86 ? 12.356 27.453 23.761 1.00 82.94 86 ILE A C 1
ATOM 702 O O . ILE A 1 86 ? 13.510 27.069 23.932 1.00 82.94 86 ILE A O 1
ATOM 706 N N . LEU A 1 87 ? 11.773 28.339 24.572 1.00 81.69 87 LEU A N 1
ATOM 707 C CA . LEU A 1 87 ? 12.446 28.895 25.748 1.00 81.69 87 LEU A CA 1
ATOM 708 C C . LEU A 1 87 ? 12.792 27.800 26.762 1.00 81.69 87 LEU A C 1
ATOM 710 O O . LEU A 1 87 ? 13.927 27.751 27.226 1.00 81.69 87 LEU A O 1
ATOM 714 N N . GLU A 1 88 ? 11.860 26.892 27.049 1.00 81.81 88 GLU A N 1
ATOM 715 C CA . GLU A 1 88 ? 12.081 25.762 27.958 1.00 81.81 88 GLU A CA 1
ATOM 716 C C . GLU A 1 88 ? 13.175 24.820 27.446 1.00 81.81 88 GLU A C 1
ATOM 718 O O . GLU A 1 88 ? 14.110 24.509 28.184 1.00 81.81 88 GLU A O 1
ATOM 723 N N . GLN A 1 89 ? 13.144 24.469 26.156 1.00 81.62 89 GLN A N 1
ATOM 724 C CA . GLN A 1 89 ? 14.193 23.658 25.530 1.00 81.62 89 GLN A CA 1
ATOM 725 C C . GLN A 1 89 ? 15.575 24.321 25.609 1.00 81.62 89 GLN A C 1
ATOM 727 O O . GLN A 1 89 ? 16.564 23.654 25.909 1.00 81.62 89 GLN A O 1
ATOM 732 N N . ARG A 1 90 ? 15.660 25.637 25.369 1.00 82.62 90 ARG A N 1
ATOM 733 C CA . ARG A 1 90 ? 16.920 26.397 25.483 1.00 82.62 90 ARG A CA 1
ATOM 734 C C . ARG A 1 90 ? 17.435 26.465 26.920 1.00 82.62 90 ARG A C 1
ATOM 736 O O . ARG A 1 90 ? 18.645 26.497 27.113 1.00 82.62 90 ARG A O 1
ATOM 743 N N . ASN A 1 91 ? 16.531 26.465 27.897 1.00 80.75 91 ASN A N 1
ATOM 744 C CA . ASN A 1 91 ? 16.848 26.450 29.324 1.00 80.75 91 ASN A CA 1
ATOM 745 C C . ASN A 1 91 ? 17.082 25.029 29.873 1.00 80.75 91 ASN A C 1
ATOM 747 O O . ASN A 1 91 ? 17.260 24.869 31.077 1.00 80.75 91 ASN A O 1
ATOM 751 N N . GLY A 1 92 ? 17.083 23.999 29.016 1.00 77.50 92 GLY A N 1
ATOM 752 C CA . GLY A 1 92 ? 17.316 22.609 29.416 1.00 77.50 92 GLY A CA 1
ATOM 753 C C . GLY A 1 92 ? 16.162 21.967 30.192 1.00 77.50 92 GLY A C 1
ATOM 754 O O . GLY A 1 92 ? 16.366 20.931 30.819 1.00 77.50 92 GLY A O 1
ATOM 755 N N . ILE A 1 93 ? 14.963 22.555 30.158 1.00 77.19 93 ILE A N 1
ATOM 756 C CA . ILE A 1 93 ? 13.765 21.991 30.786 1.00 77.19 93 ILE A CA 1
ATOM 757 C C . ILE A 1 93 ? 13.204 20.908 29.847 1.00 77.19 93 ILE A C 1
ATOM 759 O O . ILE A 1 93 ? 12.868 21.215 28.697 1.00 77.19 93 ILE A O 1
ATOM 763 N N . PRO A 1 94 ? 13.106 19.638 30.287 1.00 73.62 94 PRO A N 1
ATOM 764 C CA . PRO A 1 94 ? 12.524 18.577 29.476 1.00 73.62 94 PRO A CA 1
ATOM 765 C C . PRO A 1 94 ? 11.040 18.834 29.219 1.00 73.62 94 PRO A C 1
ATOM 767 O O . PRO A 1 94 ? 10.298 19.220 30.121 1.00 73.62 94 PRO A O 1
ATOM 770 N N . LEU A 1 95 ? 10.593 18.555 27.995 1.00 70.75 95 LEU A N 1
ATOM 771 C CA . LEU A 1 95 ? 9.171 18.595 27.673 1.00 70.75 95 LEU A CA 1
ATOM 772 C C . LEU A 1 95 ? 8.441 17.469 28.406 1.00 70.75 95 LEU A C 1
ATOM 774 O O . LEU A 1 95 ? 8.890 16.321 28.392 1.00 70.75 95 LEU A O 1
ATOM 778 N N . MET A 1 96 ? 7.295 17.788 29.007 1.00 73.69 96 MET A N 1
ATOM 779 C CA . MET A 1 96 ? 6.434 16.770 29.605 1.00 73.69 96 MET A CA 1
ATOM 780 C C . MET A 1 96 ? 5.891 15.820 28.531 1.00 73.69 96 MET A C 1
ATOM 782 O O . MET A 1 96 ? 5.625 16.223 27.397 1.00 73.69 96 MET A O 1
ATOM 786 N N . LYS A 1 97 ? 5.691 14.551 28.902 1.00 72.75 97 LYS A N 1
ATOM 787 C CA . LYS A 1 97 ? 5.176 13.504 28.005 1.00 72.75 97 LYS A CA 1
ATOM 788 C C . LYS A 1 97 ? 3.810 13.874 27.407 1.00 72.75 97 LYS A C 1
ATOM 790 O O . LYS A 1 97 ? 3.586 13.645 26.224 1.00 72.75 97 LYS A O 1
ATOM 795 N N . ASN A 1 98 ? 2.957 14.530 28.195 1.00 79.38 98 ASN A N 1
ATOM 796 C CA . ASN A 1 98 ? 1.620 14.984 27.803 1.00 79.38 98 ASN A CA 1
ATOM 797 C C . ASN A 1 98 ? 1.590 16.485 27.436 1.00 79.38 98 ASN A C 1
ATOM 799 O O . ASN A 1 98 ? 0.653 17.199 27.802 1.00 79.38 98 ASN A O 1
ATOM 803 N N . ALA A 1 99 ? 2.633 16.981 26.755 1.00 83.38 99 ALA A N 1
ATOM 804 C CA . ALA A 1 99 ? 2.729 18.372 26.308 1.00 83.38 99 ALA A CA 1
ATOM 805 C C . ALA A 1 99 ? 2.252 18.565 24.857 1.00 83.38 99 ALA A C 1
ATOM 807 O O . ALA A 1 99 ? 2.851 18.068 23.899 1.00 83.38 99 ALA A O 1
ATOM 808 N N . TYR A 1 100 ? 1.213 19.378 24.692 1.00 86.44 100 TYR A N 1
ATOM 809 C CA . TYR A 1 100 ? 0.566 19.713 23.430 1.00 86.44 100 TYR A CA 1
ATOM 810 C C . TYR A 1 100 ? 0.893 21.146 22.999 1.00 86.44 100 TYR A C 1
ATOM 812 O O . TYR A 1 100 ? 0.977 22.074 23.804 1.00 86.44 100 TYR A O 1
ATOM 820 N N . LYS A 1 101 ? 1.050 21.351 21.688 1.00 85.56 101 LYS A N 1
ATOM 821 C CA . LYS A 1 101 ? 1.232 22.688 21.111 1.00 85.56 101 LYS A CA 1
ATOM 822 C C . LYS A 1 101 ? -0.120 23.397 21.010 1.00 85.56 101 LYS A C 1
ATOM 824 O O . LYS A 1 101 ? -1.046 22.855 20.415 1.00 85.56 101 LYS A O 1
ATOM 829 N N . ALA A 1 102 ? -0.203 24.630 21.503 1.00 80.69 102 ALA A N 1
ATOM 830 C CA . ALA A 1 102 ? -1.378 25.489 21.370 1.00 80.69 102 ALA A CA 1
ATOM 831 C C . ALA A 1 102 ? -1.126 26.683 20.408 1.00 80.69 102 ALA A C 1
ATOM 833 O O . ALA A 1 102 ? -0.018 27.235 20.393 1.00 80.69 102 ALA A O 1
ATOM 834 N N . PRO A 1 103 ? -2.125 27.103 19.598 1.00 76.25 103 PRO A N 1
ATOM 835 C CA . PRO A 1 103 ? -3.441 26.473 19.447 1.00 76.25 103 PRO A CA 1
ATOM 836 C C . PRO A 1 103 ? -3.334 25.103 18.760 1.00 76.25 103 PRO A C 1
ATOM 838 O O . PRO A 1 103 ? -2.569 24.947 17.805 1.00 76.25 103 PRO A O 1
ATOM 841 N N . ASN A 1 104 ? -4.102 24.127 19.253 1.00 74.50 104 ASN A N 1
ATOM 842 C CA . ASN A 1 104 ? -4.201 22.807 18.638 1.00 74.50 104 ASN A CA 1
ATOM 843 C C . ASN A 1 104 ? -5.408 22.758 17.689 1.00 74.50 104 ASN A C 1
ATOM 845 O O . ASN A 1 104 ? -6.403 23.445 17.916 1.00 74.50 104 ASN A O 1
ATOM 849 N N . LYS A 1 105 ? -5.321 21.965 16.618 1.00 78.94 105 LYS A N 1
ATOM 850 C CA . LYS A 1 105 ? -6.439 21.760 15.680 1.00 78.94 105 LYS A CA 1
ATOM 851 C C . LYS A 1 105 ? -7.336 20.591 16.093 1.00 78.94 105 LYS A C 1
ATOM 853 O O . LYS A 1 105 ? -8.518 20.601 15.766 1.00 78.94 105 LYS A O 1
ATOM 858 N N . GLU A 1 106 ? -6.786 19.630 16.829 1.00 85.44 106 GLU A N 1
ATOM 859 C CA . GLU A 1 106 ? -7.448 18.378 17.206 1.00 85.44 106 GLU A CA 1
ATOM 860 C C . GLU A 1 106 ? -7.815 18.346 18.692 1.00 85.44 106 GLU A C 1
ATOM 862 O O . GLU A 1 106 ? -7.156 18.979 19.524 1.00 85.44 106 GLU A O 1
ATOM 867 N N . ASP A 1 107 ? -8.896 17.631 19.005 1.00 88.12 107 ASP A N 1
ATOM 868 C CA . ASP A 1 107 ? -9.344 17.393 20.377 1.00 88.12 107 ASP A CA 1
ATOM 869 C C . ASP A 1 107 ? -8.315 16.549 21.142 1.00 88.12 107 ASP A C 1
ATOM 871 O O . ASP A 1 107 ? -7.669 15.670 20.572 1.00 88.12 107 ASP A O 1
ATOM 875 N N . ILE A 1 108 ? -8.181 16.795 22.446 1.00 88.00 108 ILE A N 1
ATOM 876 C CA . ILE A 1 108 ? -7.285 16.026 23.313 1.00 88.00 108 ILE A CA 1
ATOM 877 C C . ILE A 1 108 ? -8.074 14.941 24.031 1.00 88.00 108 ILE A C 1
ATOM 879 O O . ILE A 1 108 ? -9.048 15.236 24.722 1.00 88.00 108 ILE A O 1
ATOM 883 N N . TYR A 1 109 ? -7.617 13.700 23.904 1.00 90.44 109 TYR A N 1
ATOM 884 C CA . TYR A 1 109 ? -8.148 12.551 24.628 1.00 90.44 109 TYR A CA 1
ATOM 885 C C . TYR A 1 109 ? -7.219 12.226 25.794 1.00 90.44 109 TYR A C 1
ATOM 887 O O . TYR A 1 109 ? -6.044 11.924 25.595 1.00 90.44 109 TYR A O 1
ATOM 895 N N . TYR A 1 110 ? -7.746 12.309 27.011 1.00 88.50 110 TYR A N 1
ATOM 896 C CA . TYR A 1 110 ? -7.047 11.920 28.227 1.00 88.50 110 TYR A CA 1
ATOM 897 C C . TYR A 1 110 ? -7.532 10.543 28.669 1.00 88.50 110 TYR A C 1
ATOM 899 O O . TYR A 1 110 ? -8.739 10.304 28.687 1.00 88.50 110 TYR A O 1
ATOM 907 N N . SER A 1 111 ? -6.611 9.654 29.040 1.00 90.88 111 SER A N 1
ATOM 908 C CA . SER A 1 111 ? -6.929 8.379 29.681 1.00 90.88 111 SER A CA 1
ATOM 909 C C . SER A 1 111 ? -5.813 7.977 30.639 1.00 90.88 111 SER A C 1
ATOM 911 O O . SER A 1 111 ? -4.638 8.034 30.274 1.00 90.88 111 SER A O 1
ATOM 913 N N . ILE A 1 112 ? -6.178 7.585 31.857 1.00 87.81 112 ILE A N 1
ATOM 914 C CA . ILE A 1 112 ? -5.244 7.098 32.872 1.00 87.81 112 ILE A CA 1
ATOM 915 C C . ILE A 1 112 ? -5.859 5.945 33.663 1.00 87.81 112 ILE A C 1
ATOM 917 O O . ILE A 1 112 ? -7.067 5.908 33.907 1.00 87.81 112 ILE A O 1
ATOM 921 N N . GLU A 1 113 ? -4.999 5.024 34.087 1.00 90.38 113 GLU A N 1
ATOM 922 C CA . GLU A 1 113 ? -5.326 3.936 35.001 1.00 90.38 113 GLU A CA 1
ATOM 923 C C . GLU A 1 113 ? -4.570 4.128 36.311 1.00 90.38 113 GLU A C 1
ATOM 925 O O . GLU A 1 113 ? -3.350 4.306 36.318 1.00 90.38 113 GLU A O 1
ATOM 930 N N . ILE A 1 114 ? -5.294 4.104 37.427 1.00 88.69 114 ILE A N 1
ATOM 931 C CA . ILE A 1 114 ? -4.718 4.241 38.766 1.00 88.69 114 ILE A CA 1
ATOM 932 C C . ILE A 1 114 ? -5.201 3.114 39.682 1.00 88.69 114 ILE A C 1
ATOM 934 O O . ILE A 1 114 ? -6.329 2.643 39.524 1.00 88.69 114 ILE A O 1
ATOM 938 N N . PRO A 1 115 ? -4.397 2.697 40.674 1.00 90.56 115 PRO A N 1
ATOM 939 C CA . PRO A 1 115 ? -4.862 1.779 41.705 1.00 90.56 115 PRO A CA 1
ATOM 940 C C . PRO A 1 115 ? -6.046 2.367 42.477 1.00 90.56 115 PRO A C 1
ATOM 942 O O . PRO A 1 115 ? -6.010 3.532 42.887 1.00 90.56 115 PRO A O 1
ATOM 945 N N . TYR A 1 116 ? -7.073 1.551 42.698 1.00 85.12 116 TYR A N 1
ATOM 946 C CA . TYR A 1 116 ? -8.225 1.912 43.511 1.00 85.12 116 TYR A CA 1
ATOM 947 C C . TYR A 1 116 ? -7.809 2.119 44.968 1.00 85.12 116 TYR A C 1
ATOM 9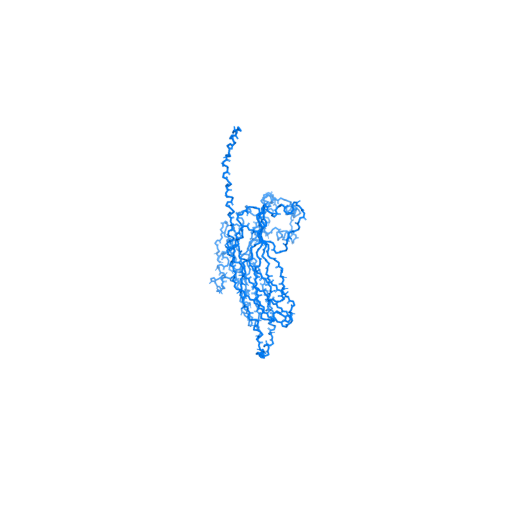49 O O . TYR A 1 116 ? -7.070 1.323 45.548 1.00 85.12 116 TYR A O 1
ATOM 957 N N . LYS A 1 117 ? -8.327 3.184 45.578 1.00 85.50 117 LYS A N 1
ATOM 958 C CA . LYS A 1 117 ? -8.263 3.404 47.022 1.00 85.50 117 LYS A CA 1
ATOM 959 C C . LYS A 1 117 ? -9.687 3.481 47.569 1.00 85.50 117 LYS A C 1
ATOM 961 O O . LYS A 1 117 ? -10.529 4.081 46.905 1.00 85.50 117 LYS A O 1
ATOM 966 N N . PRO A 1 118 ? -9.970 2.950 48.772 1.00 82.75 118 PRO A N 1
ATOM 967 C CA . PRO A 1 118 ? -11.325 2.935 49.328 1.00 82.75 118 PRO A CA 1
ATOM 968 C C . PRO A 1 118 ? -12.025 4.302 49.342 1.00 82.75 118 PRO A C 1
ATOM 970 O O . PRO A 1 118 ? -13.214 4.380 49.050 1.00 82.75 118 PRO A O 1
ATOM 973 N N . TRP A 1 119 ? -11.279 5.378 49.611 1.00 83.38 119 TRP A N 1
ATOM 974 C CA . TRP A 1 119 ? -11.798 6.747 49.653 1.00 83.38 119 TRP A CA 1
ATOM 975 C C . TRP A 1 119 ? -12.254 7.281 48.286 1.00 83.38 119 TRP A C 1
ATOM 977 O O . TRP A 1 119 ? -13.018 8.240 48.234 1.00 83.38 119 TRP A O 1
ATOM 987 N N . MET A 1 120 ? -11.818 6.663 47.179 1.00 82.62 120 MET A N 1
ATOM 988 C CA . MET A 1 120 ? -12.226 7.067 45.831 1.00 82.62 120 MET A CA 1
ATOM 989 C C . MET A 1 120 ? -13.706 6.782 45.579 1.00 82.62 120 MET A C 1
ATOM 991 O O . MET A 1 120 ? -14.276 7.386 44.672 1.00 82.62 120 MET A O 1
ATOM 995 N N . ASN A 1 121 ? -14.334 5.884 46.351 1.00 75.88 121 ASN A N 1
ATOM 996 C CA . ASN A 1 121 ? -15.774 5.661 46.277 1.00 75.88 121 ASN A CA 1
ATOM 997 C C . ASN A 1 121 ? -16.535 6.974 46.503 1.00 75.88 121 ASN A C 1
ATOM 999 O O . ASN A 1 121 ? -16.256 7.677 47.468 1.00 75.88 121 ASN A O 1
ATOM 1003 N N . LEU A 1 122 ? -17.482 7.294 45.615 1.00 72.50 122 LEU A N 1
ATOM 1004 C CA . LEU A 1 122 ? -18.219 8.570 45.624 1.00 72.50 122 LEU A CA 1
ATOM 1005 C C . LEU A 1 122 ? -17.324 9.827 45.506 1.00 72.50 122 LEU A C 1
ATOM 1007 O O . LEU A 1 122 ? -17.742 10.923 45.878 1.00 72.50 122 LEU A O 1
ATOM 1011 N N . SER A 1 123 ? -16.094 9.691 44.994 1.00 78.25 123 SER A N 1
ATOM 1012 C CA . SER A 1 123 ? -15.229 10.842 44.726 1.00 78.25 123 SER A CA 1
ATOM 1013 C C . SER A 1 123 ? -15.689 11.628 43.499 1.00 78.25 123 SER A C 1
ATOM 1015 O O . SER A 1 123 ? -16.261 11.106 42.544 1.00 78.25 123 SER A O 1
ATOM 1017 N N . SER A 1 124 ? -15.411 12.922 43.530 1.00 77.56 124 SER A N 1
ATOM 1018 C CA . SER A 1 124 ? -15.603 13.837 42.414 1.00 77.56 124 SER A CA 1
ATOM 1019 C C . SER A 1 124 ? -14.273 14.066 41.708 1.00 77.56 124 SER A C 1
ATOM 1021 O O . SER A 1 124 ? -13.205 13.927 42.308 1.00 77.56 124 SER A O 1
ATOM 1023 N N . ILE A 1 125 ? -14.328 14.440 40.433 1.00 81.00 125 ILE A N 1
ATOM 1024 C CA . ILE A 1 125 ? -13.145 14.854 39.680 1.00 81.00 125 ILE A CA 1
ATOM 1025 C C . ILE A 1 125 ? -13.263 16.327 39.326 1.00 81.00 125 ILE A C 1
ATOM 1027 O O . ILE A 1 125 ? -14.243 16.727 38.715 1.00 81.00 125 ILE A O 1
ATOM 1031 N N . ARG A 1 126 ? -12.249 17.122 39.667 1.00 80.69 126 ARG A N 1
ATOM 1032 C CA . ARG A 1 126 ? -12.109 18.512 39.212 1.00 80.69 126 ARG A CA 1
ATOM 1033 C C . ARG A 1 126 ? -10.884 18.658 38.320 1.00 80.69 126 ARG A C 1
ATOM 1035 O O . ARG A 1 126 ? -9.941 17.877 38.424 1.00 80.69 126 ARG A O 1
ATOM 1042 N N . LEU A 1 127 ? -10.876 19.674 37.463 1.00 82.69 127 LEU A N 1
ATOM 1043 C CA . LEU A 1 127 ? -9.699 20.044 36.680 1.00 82.69 127 LEU A CA 1
ATOM 1044 C C . LEU A 1 127 ? -9.121 21.346 37.230 1.00 82.69 127 LEU A C 1
ATOM 1046 O O . LEU A 1 127 ? -9.736 22.399 37.118 1.00 82.69 127 LEU A O 1
ATOM 1050 N N . GLU A 1 128 ? -7.935 21.278 37.824 1.00 83.88 128 GLU A N 1
ATOM 1051 C CA . GLU A 1 128 ? -7.202 22.468 38.255 1.00 83.88 128 GLU A CA 1
ATOM 1052 C C . GLU A 1 128 ? -6.462 23.056 37.053 1.00 83.88 128 GLU A C 1
ATOM 1054 O O . GLU A 1 128 ? -5.716 22.341 36.383 1.00 83.88 128 GLU A O 1
ATOM 1059 N N . GLN A 1 129 ? -6.668 24.344 36.763 1.00 81.06 129 GLN A N 1
ATOM 1060 C CA . GLN A 1 129 ? -6.007 25.028 35.654 1.00 81.06 129 GLN A CA 1
ATOM 1061 C C . GLN A 1 129 ? -4.985 26.043 36.183 1.00 81.06 129 GLN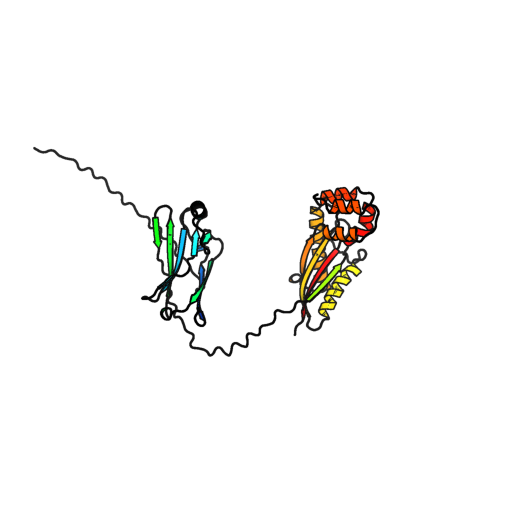 A C 1
ATOM 1063 O O . GLN A 1 129 ? -5.275 26.897 37.020 1.00 81.06 129 GLN A O 1
ATOM 1068 N N . LEU A 1 130 ? -3.765 25.960 35.667 1.00 80.75 130 LEU A N 1
ATOM 1069 C CA . LEU A 1 130 ? -2.654 26.849 35.990 1.00 80.75 130 LEU A CA 1
ATOM 1070 C C . LEU A 1 130 ? -2.176 27.520 34.708 1.00 80.75 130 LEU A C 1
ATOM 1072 O O . LEU A 1 130 ? -1.637 26.850 33.827 1.00 80.75 130 LEU A O 1
ATOM 1076 N N . LEU A 1 131 ? -2.381 28.834 34.595 1.00 80.00 131 LEU A N 1
ATOM 1077 C CA . LEU A 1 131 ? -1.924 29.621 33.453 1.00 80.00 131 LEU A CA 1
ATOM 1078 C C . LEU A 1 131 ? -0.686 30.434 33.851 1.00 80.00 131 LEU A C 1
ATOM 1080 O O . LEU A 1 131 ? -0.767 31.389 34.624 1.00 80.00 131 LEU A O 1
ATOM 1084 N N . TYR A 1 132 ? 0.458 30.079 33.277 1.00 74.75 132 TYR A N 1
ATOM 1085 C CA . TYR A 1 132 ? 1.700 30.833 33.394 1.00 74.75 132 TYR A CA 1
ATOM 1086 C C . TYR A 1 132 ? 1.806 31.830 32.247 1.00 74.75 132 TYR A C 1
ATOM 1088 O O . TYR A 1 132 ? 1.761 31.430 31.085 1.00 74.75 132 TYR A O 1
ATOM 1096 N N . GLY A 1 133 ? 1.980 33.111 32.574 1.00 67.69 133 GLY A N 1
ATOM 1097 C CA . GLY A 1 133 ? 2.344 34.164 31.625 1.00 67.69 133 GLY A CA 1
ATOM 1098 C C . GLY A 1 133 ? 3.726 34.748 31.928 1.00 67.69 133 GLY A C 1
ATOM 1099 O O . GLY A 1 133 ? 4.309 34.504 32.980 1.00 67.69 133 GLY A O 1
ATOM 1100 N N . CYS A 1 134 ? 4.241 35.584 31.022 1.00 50.59 134 CYS A N 1
ATOM 1101 C CA . CYS A 1 134 ? 5.593 36.167 31.092 1.00 50.59 134 CYS A CA 1
ATOM 1102 C C . CYS A 1 134 ? 5.904 36.960 32.386 1.00 50.59 134 CYS A C 1
ATOM 1104 O O . CYS A 1 134 ? 7.069 37.276 32.626 1.00 50.59 134 CYS A O 1
ATOM 1106 N N . CYS A 1 135 ? 4.900 37.325 33.196 1.00 47.12 135 CYS A N 1
ATOM 1107 C CA . CYS A 1 135 ? 5.092 38.176 34.377 1.00 47.12 135 CYS A CA 1
ATOM 1108 C C . CYS A 1 135 ? 4.209 37.836 35.594 1.00 47.12 135 CYS A C 1
ATOM 1110 O O . CYS A 1 135 ? 4.275 38.560 36.586 1.00 47.12 135 CYS A O 1
ATOM 1112 N N . THR A 1 136 ? 3.360 36.801 35.560 1.00 50.34 136 THR A N 1
ATOM 1113 C CA . THR A 1 136 ? 2.478 36.454 36.694 1.00 50.34 136 THR A CA 1
ATOM 1114 C C . THR A 1 136 ? 1.972 35.015 36.558 1.00 50.34 136 THR A C 1
ATOM 1116 O O . THR A 1 136 ? 1.630 34.582 35.456 1.00 50.34 136 THR A O 1
ATOM 1119 N N . GLU A 1 137 ? 1.933 34.279 37.669 1.00 50.81 137 GLU A N 1
ATOM 1120 C CA . GLU A 1 137 ? 1.226 33.000 37.786 1.00 50.81 137 GLU A CA 1
ATOM 1121 C C . GLU A 1 137 ? -0.246 33.291 38.100 1.00 50.81 137 GLU A C 1
ATOM 1123 O O . GLU A 1 137 ? -0.554 33.937 39.103 1.00 50.81 137 GLU A O 1
ATOM 1128 N N . TYR A 1 138 ? -1.156 32.847 37.235 1.00 56.25 138 TYR A N 1
ATOM 1129 C CA . TYR A 1 138 ? -2.588 32.885 37.509 1.00 56.25 138 TYR A CA 1
ATOM 1130 C C . TYR A 1 138 ? -3.036 31.468 37.873 1.00 56.25 138 TYR A C 1
ATOM 1132 O O . TYR A 1 138 ? -3.143 30.598 37.005 1.00 56.25 138 TYR A O 1
ATOM 1140 N N . LEU A 1 139 ? -3.300 31.233 39.162 1.00 49.44 139 LEU A N 1
ATOM 1141 C CA . LEU A 1 139 ? -4.015 30.037 39.600 1.00 49.44 139 LEU A CA 1
ATOM 1142 C C . LEU A 1 139 ? -5.501 30.241 39.309 1.00 49.44 139 LEU A C 1
ATOM 1144 O O . LEU A 1 139 ? -6.154 31.092 39.911 1.00 49.44 139 LEU A O 1
ATOM 1148 N N . LEU A 1 140 ? -6.021 29.469 38.362 1.00 53.94 140 LEU A N 1
ATOM 1149 C CA . LEU A 1 140 ? -7.415 29.503 37.949 1.00 53.94 140 LEU A CA 1
ATOM 1150 C C . LEU A 1 140 ? -8.030 28.147 38.271 1.00 53.94 140 LEU A C 1
ATOM 1152 O O . LEU A 1 140 ? -8.110 27.247 37.439 1.00 53.94 140 LEU A O 1
ATOM 1156 N N . THR A 1 141 ? -8.474 27.982 39.509 1.00 48.66 141 THR A N 1
ATOM 1157 C CA . THR A 1 141 ? -9.218 26.784 39.892 1.00 48.66 141 THR A CA 1
ATOM 1158 C C . THR A 1 141 ? -10.668 26.937 39.437 1.00 48.66 141 THR A C 1
ATOM 1160 O O . THR A 1 141 ? -11.520 27.382 40.198 1.00 48.66 141 THR A O 1
ATOM 1163 N N . GLU A 1 142 ? -10.959 26.598 38.182 1.00 54.22 142 GLU A N 1
ATOM 1164 C CA . GLU A 1 142 ? -12.338 26.343 37.754 1.00 54.22 142 GLU A CA 1
ATOM 1165 C C . GLU A 1 142 ? -12.622 24.849 37.879 1.00 54.22 142 GLU A C 1
ATOM 1167 O O . GLU A 1 142 ? -12.213 24.054 37.033 1.00 54.22 142 GLU A O 1
ATOM 1172 N N . SER A 1 143 ? -13.314 24.460 38.950 1.00 47.97 143 SER A N 1
ATOM 1173 C CA . SER A 1 143 ? -13.708 23.074 39.144 1.00 47.97 143 SER A CA 1
ATOM 1174 C C . SER A 1 143 ? -14.892 22.720 38.242 1.00 47.97 143 SER A C 1
ATOM 1176 O O . SER A 1 143 ? -15.919 23.400 38.184 1.00 47.97 143 SER A O 1
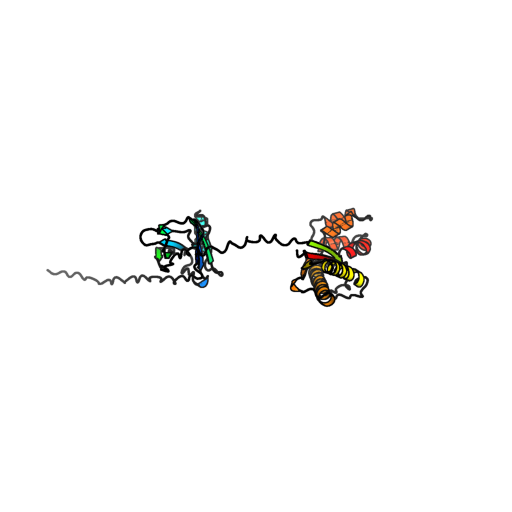ATOM 1178 N N . LEU A 1 144 ? -14.750 21.621 37.507 1.00 48.03 144 LEU A N 1
ATOM 1179 C CA . LEU A 1 144 ? -15.904 20.876 37.041 1.00 48.03 144 LEU A CA 1
ATOM 1180 C C . LEU A 1 144 ? -16.348 20.026 38.236 1.00 4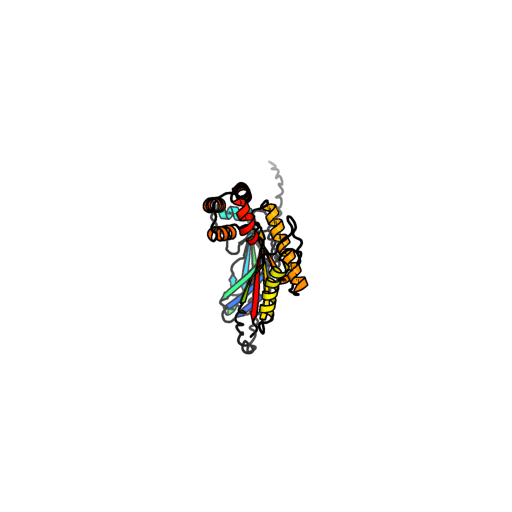8.03 144 LEU A C 1
ATOM 1182 O O . LEU A 1 144 ? -15.876 18.910 38.370 1.00 48.03 144 LEU A O 1
ATOM 1186 N N . ASP A 1 145 ? -17.190 20.548 39.129 1.00 49.22 145 ASP A N 1
ATOM 1187 C CA . ASP A 1 145 ? -17.764 19.753 40.229 1.00 49.22 145 ASP A CA 1
ATOM 1188 C C . ASP A 1 145 ? -18.823 18.799 39.655 1.00 49.22 145 ASP A C 1
ATOM 1190 O O . ASP A 1 145 ? -20.028 18.984 39.813 1.00 49.22 145 ASP A O 1
ATOM 1194 N N . GLN A 1 146 ? -18.382 17.803 38.890 1.00 46.78 146 GLN A N 1
ATOM 1195 C CA . GLN A 1 146 ? -19.220 16.667 38.551 1.00 46.78 146 GLN A CA 1
ATOM 1196 C C . GLN A 1 146 ? -18.961 15.591 39.601 1.00 46.78 146 GLN A C 1
ATOM 1198 O O . GLN A 1 146 ? -17.944 14.896 39.588 1.00 46.78 146 GLN A O 1
ATOM 1203 N N . THR A 1 147 ? -19.893 15.502 40.547 1.00 41.47 147 THR A N 1
ATOM 1204 C CA . THR A 1 147 ? -19.999 14.382 41.477 1.00 41.47 147 THR A CA 1
ATOM 1205 C C . THR A 1 147 ? -20.399 13.153 40.675 1.00 41.47 147 THR A C 1
ATOM 1207 O O . THR A 1 147 ? -21.535 13.058 40.204 1.00 41.47 147 THR A O 1
ATOM 1210 N N . PHE A 1 148 ? -19.468 12.224 40.487 1.00 48.28 148 PHE A N 1
ATOM 1211 C CA . PHE A 1 148 ? -19.797 10.910 39.962 1.00 48.28 148 PHE A CA 1
ATOM 1212 C C . PHE A 1 148 ? -19.942 9.985 41.151 1.00 48.28 148 PHE A C 1
ATOM 1214 O O . PHE A 1 148 ? -18.985 9.732 41.881 1.00 48.28 148 PHE A O 1
ATOM 1221 N N . GLU A 1 149 ? -21.141 9.452 41.348 1.00 44.22 149 GLU A N 1
ATOM 1222 C CA . GLU A 1 149 ? -21.233 8.243 42.143 1.00 44.22 149 GLU A CA 1
ATOM 1223 C C . GLU A 1 149 ? -20.426 7.192 41.385 1.00 44.22 149 GLU A C 1
ATOM 1225 O O . GLU A 1 149 ? -20.740 6.857 40.238 1.00 44.22 149 GLU A O 1
ATOM 1230 N N . LEU A 1 150 ? -19.353 6.691 42.002 1.00 44.47 150 LEU A N 1
ATOM 1231 C CA . LEU A 1 150 ? -18.840 5.392 41.614 1.00 44.47 150 LEU A CA 1
ATOM 1232 C C . LEU A 1 150 ? -19.969 4.419 41.922 1.00 44.47 150 LEU A C 1
ATOM 1234 O O . LEU A 1 150 ? -20.074 3.877 43.018 1.00 44.47 150 LEU A O 1
ATOM 1238 N N . VAL A 1 151 ? -20.846 4.229 40.939 1.00 41.22 151 VAL A N 1
ATOM 1239 C CA . VAL A 1 151 ? -21.719 3.079 40.897 1.00 41.22 151 VAL A CA 1
ATOM 1240 C C . VAL A 1 151 ? -20.745 1.925 40.734 1.00 41.22 151 VAL A C 1
ATOM 1242 O O . VAL A 1 151 ? -20.353 1.551 39.628 1.00 41.22 151 VAL A O 1
ATOM 1245 N N . ALA A 1 152 ? -20.301 1.379 41.869 1.00 39.53 152 ALA A N 1
ATOM 1246 C CA . ALA A 1 152 ? -20.091 -0.043 41.946 1.00 39.53 152 ALA A CA 1
ATOM 1247 C C . ALA A 1 152 ? -21.408 -0.596 41.427 1.00 39.53 152 ALA A C 1
ATOM 1249 O O . ALA A 1 152 ? -22.420 -0.559 42.129 1.00 39.53 152 ALA A O 1
ATOM 1250 N N . ALA A 1 153 ? -21.433 -0.978 40.150 1.00 34.75 153 ALA A N 1
ATOM 1251 C CA . ALA A 1 153 ? -22.443 -1.893 39.701 1.00 34.75 153 ALA A CA 1
ATOM 1252 C C . ALA A 1 153 ? -22.298 -3.043 40.691 1.00 34.75 153 ALA A C 1
ATOM 1254 O O . ALA A 1 153 ? -21.310 -3.780 40.660 1.00 34.75 153 ALA A O 1
ATOM 1255 N N . VAL A 1 154 ? -23.232 -3.089 41.652 1.00 38.66 154 VAL A N 1
ATOM 1256 C CA . VAL A 1 154 ? -23.626 -4.315 42.322 1.00 38.66 154 VAL A CA 1
ATOM 1257 C C . VAL A 1 154 ? -23.575 -5.318 41.209 1.00 38.66 154 VAL A C 1
ATOM 1259 O O . VAL A 1 154 ? -24.195 -5.080 40.171 1.00 38.66 154 VAL A O 1
ATOM 1262 N N . THR A 1 155 ? -22.727 -6.316 41.400 1.00 41.47 155 THR A N 1
ATOM 1263 C CA . THR A 1 155 ? -22.611 -7.483 40.552 1.00 41.47 155 THR A CA 1
ATOM 1264 C C . THR A 1 155 ? -24.008 -7.850 40.059 1.00 41.47 155 THR A C 1
ATOM 1266 O O . THR A 1 155 ? -24.743 -8.579 40.718 1.00 41.47 155 THR A O 1
ATOM 1269 N N . VAL A 1 156 ? -24.379 -7.347 38.877 1.00 42.69 156 VAL A N 1
ATOM 1270 C CA . VAL A 1 156 ? -24.928 -8.229 37.872 1.00 42.69 156 VAL A CA 1
ATOM 1271 C C . VAL A 1 156 ? -23.825 -9.263 37.840 1.00 42.69 156 VAL A C 1
ATOM 1273 O O . VAL A 1 156 ? -22.678 -8.890 37.572 1.00 42.69 156 VAL A O 1
ATOM 1276 N N . GLU A 1 157 ? -24.097 -10.480 38.316 1.00 47.31 157 GLU A N 1
ATOM 1277 C CA . GLU A 1 157 ? -23.278 -11.602 37.885 1.00 47.31 157 GLU A CA 1
ATOM 1278 C C . GLU A 1 157 ? -23.116 -11.363 36.398 1.00 47.31 157 GLU A C 1
ATOM 1280 O O . GLU A 1 157 ? -24.114 -11.380 35.674 1.00 47.31 157 GLU A O 1
ATOM 1285 N N . GLU A 1 158 ? -21.924 -10.920 35.992 1.00 50.53 158 GLU A N 1
ATOM 1286 C CA . GLU A 1 158 ? -21.638 -10.684 34.594 1.00 50.53 158 GLU A CA 1
ATOM 1287 C C . GLU A 1 158 ? -22.015 -12.036 34.001 1.00 50.53 158 GLU A C 1
ATOM 1289 O O . GLU A 1 158 ? -21.424 -13.031 34.447 1.00 50.53 158 GLU A O 1
ATOM 1294 N N . PRO A 1 159 ? -23.092 -12.131 33.184 1.00 55.88 159 PRO A N 1
ATOM 1295 C CA . PRO A 1 159 ? -23.483 -13.415 32.623 1.00 55.88 159 PRO A CA 1
ATOM 1296 C C . PRO A 1 159 ? -22.183 -13.969 32.075 1.00 55.88 159 PRO A C 1
ATOM 1298 O O . PRO A 1 159 ? -21.514 -13.182 31.394 1.00 55.88 159 PRO A O 1
ATOM 1301 N N . PRO A 1 160 ? -21.766 -15.178 32.516 1.00 59.16 160 PRO A N 1
ATOM 1302 C CA . PRO A 1 160 ? -20.376 -15.617 32.466 1.00 59.16 160 PRO A CA 1
ATOM 1303 C C . PRO A 1 160 ? -19.824 -15.135 31.153 1.00 59.16 160 PRO A C 1
ATOM 1305 O O . PRO A 1 160 ? -20.418 -15.524 30.143 1.00 59.16 160 PRO A O 1
ATOM 1308 N N . LEU A 1 161 ? -18.861 -14.191 31.214 1.00 57.50 161 LEU A N 1
ATOM 1309 C CA . LEU A 1 161 ? -18.310 -13.481 30.055 1.00 57.50 161 LEU A CA 1
ATOM 1310 C C . LEU A 1 161 ? -18.309 -14.515 28.946 1.00 57.50 161 LEU A C 1
ATOM 1312 O O . LEU A 1 161 ? -17.596 -15.505 29.149 1.00 57.50 161 LEU A O 1
ATOM 1316 N N . PRO A 1 162 ? -19.212 -14.428 27.939 1.00 59.41 162 PRO A N 1
ATOM 1317 C CA . PRO A 1 162 ? -19.370 -15.522 26.994 1.00 59.41 162 PRO A CA 1
ATOM 1318 C C . PRO A 1 162 ? -17.974 -15.710 26.474 1.00 59.41 162 PRO A C 1
ATOM 1320 O O . PRO A 1 162 ? -17.492 -14.716 25.928 1.00 59.41 162 PRO A O 1
ATOM 1323 N N . GLU A 1 163 ? -17.341 -16.855 26.825 1.00 61.50 163 GLU A N 1
ATOM 1324 C CA . GLU A 1 163 ? -15.881 -17.041 26.781 1.00 61.50 163 GLU A CA 1
ATOM 1325 C C . GLU A 1 163 ? -15.416 -16.221 25.617 1.00 61.50 163 GLU A C 1
ATOM 1327 O O . GLU A 1 163 ? -15.886 -16.556 24.527 1.00 61.50 163 GLU A O 1
ATOM 1332 N N . GLU A 1 164 ? -14.736 -15.085 25.871 1.00 58.41 164 GLU A N 1
ATOM 1333 C CA . GLU A 1 164 ? -14.532 -14.073 24.835 1.00 58.41 164 GLU A CA 1
ATOM 1334 C C . GLU A 1 164 ? -13.909 -14.865 23.716 1.00 58.41 164 GLU A C 1
ATOM 1336 O O . GLU A 1 164 ? -12.803 -15.384 23.893 1.00 58.41 164 GLU A O 1
ATOM 1341 N N . LYS A 1 165 ? -14.723 -15.183 22.699 1.00 57.47 165 LYS A N 1
ATOM 1342 C CA . LYS A 1 165 ? -14.373 -16.268 21.799 1.00 57.47 165 LYS A CA 1
ATOM 1343 C C . LYS A 1 165 ? -13.228 -15.602 21.107 1.00 57.47 165 LYS A C 1
ATOM 1345 O O . LYS A 1 165 ? -13.468 -14.617 20.412 1.00 57.47 165 LYS A O 1
ATOM 1350 N N . ILE A 1 166 ? -12.003 -16.004 21.447 1.00 57.88 166 ILE A N 1
ATOM 1351 C CA . ILE A 1 166 ? -10.817 -15.448 20.835 1.00 57.88 166 ILE A CA 1
ATOM 1352 C C . ILE A 1 166 ? -11.003 -15.930 19.412 1.00 57.88 166 ILE A C 1
ATOM 1354 O O . ILE A 1 166 ? -10.712 -17.082 19.090 1.00 57.88 166 ILE A O 1
ATOM 1358 N N . GLU A 1 167 ? -11.675 -15.108 18.609 1.00 61.12 167 GLU A N 1
ATOM 1359 C CA . GLU A 1 167 ? -11.828 -15.330 17.201 1.00 61.12 167 GLU A CA 1
ATOM 1360 C C . GLU A 1 167 ? -10.401 -15.191 16.741 1.00 61.12 167 GLU A C 1
ATOM 1362 O O . GLU A 1 167 ? -9.852 -14.090 16.665 1.00 61.12 167 GLU A O 1
ATOM 1367 N N . GLU A 1 168 ? -9.753 -16.349 16.605 1.00 69.19 168 GLU A N 1
ATOM 1368 C CA . GLU A 1 168 ? -8.445 -16.443 15.998 1.00 69.19 168 GLU A CA 1
ATOM 1369 C C . GLU A 1 168 ? -8.509 -15.537 14.775 1.00 69.19 168 GLU A C 1
ATOM 1371 O O . GLU A 1 168 ? -9.441 -15.698 13.970 1.00 69.19 168 GLU A O 1
ATOM 1376 N N . PRO A 1 169 ? -7.611 -14.538 14.679 1.00 70.62 169 PRO A N 1
ATOM 1377 C CA . PRO A 1 169 ? -7.671 -13.589 13.588 1.00 70.62 169 PRO A CA 1
ATOM 1378 C C . PRO A 1 169 ? -7.765 -14.396 12.296 1.00 70.62 169 PRO A C 1
ATOM 1380 O O . PRO A 1 169 ? -7.065 -15.410 12.171 1.00 70.62 169 PRO A O 1
ATOM 1383 N N . PRO A 1 170 ? -8.663 -14.016 11.374 1.00 77.12 170 PRO A N 1
ATOM 1384 C CA . PRO A 1 170 ? -8.940 -14.842 10.217 1.00 77.12 170 PRO A CA 1
ATOM 1385 C C . PRO A 1 170 ? -7.627 -15.147 9.498 1.00 77.12 170 PRO A C 1
ATOM 1387 O O . PRO A 1 170 ? -6.823 -14.250 9.234 1.00 77.12 170 PRO A O 1
ATOM 1390 N N . LEU A 1 171 ? -7.385 -16.430 9.228 1.00 87.62 171 LEU A N 1
ATOM 1391 C CA . LEU A 1 171 ? -6.184 -16.841 8.520 1.00 87.62 171 LEU A CA 1
ATOM 1392 C C . LEU A 1 171 ? -6.292 -16.348 7.075 1.00 87.62 171 LEU A C 1
ATOM 1394 O O . LEU A 1 171 ? -7.185 -16.758 6.332 1.00 87.62 171 LEU A O 1
ATOM 1398 N N . TYR A 1 172 ? -5.391 -15.443 6.702 1.00 90.81 172 TYR A 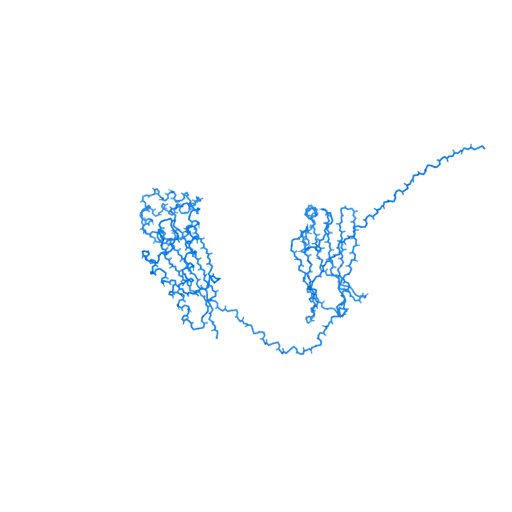N 1
ATOM 1399 C CA . TYR A 1 172 ? -5.328 -14.892 5.356 1.00 90.81 172 TYR A CA 1
ATOM 1400 C C . TYR A 1 172 ? -4.487 -15.777 4.444 1.00 90.81 172 TYR A C 1
ATOM 1402 O O . TYR A 1 172 ? -3.354 -16.141 4.765 1.00 90.81 172 TYR A O 1
ATOM 1410 N N . TYR A 1 173 ? -5.032 -16.040 3.267 1.00 92.44 173 TYR A N 1
ATOM 1411 C CA . TYR A 1 173 ? -4.376 -16.731 2.173 1.00 92.44 173 TYR A CA 1
ATOM 1412 C C . TYR A 1 173 ? -4.164 -15.772 1.007 1.00 92.44 173 TYR A C 1
ATOM 1414 O O . TYR A 1 173 ? -4.872 -14.769 0.863 1.00 92.44 173 TYR A O 1
ATOM 1422 N N . TYR A 1 174 ? -3.178 -16.091 0.172 1.00 94.25 174 TYR A N 1
ATOM 1423 C CA . TYR A 1 174 ? -2.774 -15.241 -0.937 1.00 94.25 174 TYR A CA 1
ATOM 1424 C C . TYR A 1 174 ? -2.597 -16.057 -2.212 1.00 94.25 174 TYR A C 1
ATOM 1426 O O . TYR A 1 174 ? -1.786 -16.979 -2.258 1.00 94.25 174 TYR A O 1
ATOM 1434 N N . GLU A 1 175 ? -3.308 -15.666 -3.265 1.00 93.44 175 GLU A N 1
ATOM 1435 C CA . GLU A 1 175 ? -3.033 -16.113 -4.629 1.00 93.44 175 GLU A CA 1
ATOM 1436 C C . GLU A 1 175 ? -2.253 -15.008 -5.346 1.00 93.44 175 GLU A C 1
ATOM 1438 O O . GLU A 1 175 ? -2.703 -13.862 -5.430 1.00 93.44 175 GLU A O 1
ATOM 1443 N N . HIS A 1 176 ? -1.075 -15.347 -5.860 1.00 95.69 176 HIS A N 1
ATOM 1444 C CA . HIS A 1 176 ? -0.203 -14.413 -6.564 1.00 95.69 176 HIS A CA 1
ATOM 1445 C C . HIS A 1 176 ? -0.159 -14.730 -8.052 1.00 95.69 176 HIS A C 1
ATOM 1447 O O . HIS A 1 176 ? -0.158 -15.892 -8.454 1.00 95.69 176 HIS A O 1
ATOM 1453 N N . GLY A 1 177 ? -0.023 -13.694 -8.869 1.00 93.62 177 GLY A N 1
ATOM 1454 C CA . GLY A 1 177 ? 0.240 -13.873 -10.284 1.00 93.62 177 GLY A CA 1
ATOM 1455 C C . GLY A 1 177 ? 0.723 -12.600 -10.952 1.00 93.62 177 GLY A C 1
ATOM 1456 O O . GLY A 1 177 ? 0.921 -11.560 -10.322 1.00 93.62 177 GLY A O 1
ATOM 1457 N N . SER A 1 178 ? 0.954 -12.709 -12.252 1.00 94.19 178 SER A N 1
ATOM 1458 C CA . SER A 1 178 ? 1.374 -11.593 -13.085 1.00 94.19 178 SER A CA 1
ATOM 1459 C C . SER A 1 178 ? 0.807 -11.762 -14.487 1.00 94.19 178 SER A C 1
ATOM 1461 O O . SER A 1 178 ? 0.757 -12.877 -15.015 1.00 94.19 178 SER A O 1
ATOM 1463 N N . ALA A 1 179 ? 0.372 -10.653 -15.072 1.00 94.00 179 ALA A N 1
ATOM 1464 C CA . ALA A 1 179 ? -0.188 -10.591 -16.412 1.00 94.00 179 ALA A CA 1
ATOM 1465 C C . ALA A 1 179 ? 0.546 -9.522 -17.227 1.00 94.00 179 ALA A C 1
ATOM 1467 O O . ALA A 1 179 ? 0.600 -8.356 -16.835 1.00 94.00 179 ALA A O 1
ATOM 1468 N N . ASN A 1 180 ? 1.086 -9.896 -18.384 1.00 92.44 180 ASN A N 1
ATOM 1469 C CA . ASN A 1 180 ? 1.767 -8.977 -19.299 1.00 92.44 180 ASN A CA 1
ATOM 1470 C C . ASN A 1 180 ? 0.744 -8.261 -20.187 1.00 92.44 180 ASN A C 1
ATOM 1472 O O . ASN A 1 180 ? 0.707 -8.462 -21.399 1.00 92.44 180 ASN A O 1
ATOM 1476 N N . VAL A 1 181 ? -0.137 -7.473 -19.570 1.00 90.19 181 VAL A N 1
ATOM 1477 C CA . VAL A 1 181 ? -1.179 -6.737 -20.288 1.00 90.19 181 VAL A CA 1
ATOM 1478 C C . VAL A 1 181 ? -0.536 -5.639 -21.136 1.00 90.19 181 VAL A C 1
ATOM 1480 O O . VAL A 1 181 ? 0.042 -4.678 -20.627 1.00 90.19 181 VAL A O 1
ATOM 1483 N N . GLU A 1 182 ? -0.639 -5.786 -22.450 1.00 86.94 182 GLU A N 1
ATOM 1484 C CA . GLU A 1 182 ? -0.055 -4.893 -23.433 1.00 86.94 182 GLU A CA 1
ATOM 1485 C C . GLU A 1 182 ? -1.000 -3.747 -23.794 1.00 86.94 182 GLU A C 1
ATOM 1487 O O . GLU A 1 182 ? -2.216 -3.888 -23.905 1.00 86.94 182 GLU A O 1
ATOM 1492 N N . PHE A 1 183 ? -0.416 -2.586 -24.065 1.00 84.56 183 PHE A N 1
ATOM 1493 C CA . PHE A 1 183 ? -1.143 -1.409 -24.517 1.00 84.56 183 PHE A CA 1
ATOM 1494 C C . PHE A 1 183 ? -0.544 -0.927 -25.833 1.00 84.56 183 PHE A C 1
ATOM 1496 O O . PHE A 1 183 ? 0.633 -1.155 -26.128 1.00 84.56 183 PHE A O 1
ATOM 1503 N N . GLN A 1 184 ? -1.351 -0.239 -26.636 1.00 81.31 184 GLN A N 1
ATOM 1504 C CA . GLN A 1 184 ? -0.825 0.494 -27.784 1.00 81.31 184 GLN A CA 1
ATOM 1505 C C . GLN A 1 184 ? 0.192 1.544 -27.305 1.00 81.31 184 GLN A C 1
ATOM 1507 O O . GLN A 1 184 ? 0.079 2.074 -26.195 1.00 81.31 184 GLN A O 1
ATOM 1512 N N . GLN A 1 185 ? 1.191 1.846 -28.136 1.00 76.12 185 GLN A N 1
ATOM 1513 C CA . GLN A 1 185 ? 2.249 2.792 -27.780 1.00 76.12 185 GLN A CA 1
ATOM 1514 C C . GLN A 1 185 ? 1.658 4.144 -27.355 1.00 76.12 185 GLN A C 1
ATOM 1516 O O . GLN A 1 185 ? 0.778 4.686 -28.023 1.00 76.12 185 GLN A O 1
ATOM 1521 N N . GLY A 1 186 ? 2.119 4.651 -26.211 1.00 69.06 186 GLY A N 1
ATOM 1522 C CA . GLY A 1 186 ? 1.664 5.914 -25.628 1.00 69.06 186 GLY A CA 1
ATOM 1523 C C . GLY A 1 186 ? 0.193 5.956 -25.196 1.00 69.06 186 GLY A C 1
ATOM 1524 O O . GLY A 1 186 ? -0.341 7.030 -24.930 1.00 69.06 186 GLY A O 1
ATOM 1525 N N . ARG A 1 187 ? -0.485 4.803 -25.135 1.00 79.75 187 ARG A N 1
ATOM 1526 C CA . ARG A 1 187 ? -1.877 4.684 -24.693 1.00 79.75 187 ARG A CA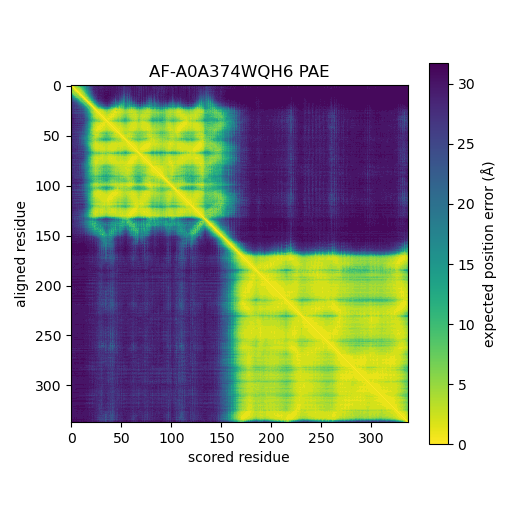 1
ATOM 1527 C C . ARG A 1 187 ? -1.979 3.830 -23.429 1.00 79.75 187 ARG A C 1
ATOM 1529 O O . ARG A 1 187 ? -1.121 2.994 -23.134 1.00 79.75 187 ARG A O 1
ATOM 1536 N N . PHE A 1 188 ? -3.072 4.044 -22.705 1.00 81.81 188 PHE A N 1
ATOM 1537 C CA . PHE A 1 188 ? -3.462 3.309 -21.496 1.00 81.81 188 PHE A CA 1
ATOM 1538 C C . PHE A 1 188 ? -4.880 2.718 -21.607 1.00 81.81 188 PHE A C 1
ATOM 1540 O O . PHE A 1 188 ? -5.418 2.185 -20.643 1.00 81.81 188 PHE A O 1
ATOM 1547 N N . VAL A 1 189 ? -5.496 2.793 -22.793 1.00 87.75 189 VAL A N 1
ATOM 1548 C CA . VAL A 1 189 ? -6.778 2.132 -23.065 1.00 87.75 189 VAL A CA 1
ATOM 1549 C C . VAL A 1 189 ? -6.540 0.630 -23.174 1.00 87.75 189 VAL A C 1
ATOM 1551 O O . VAL A 1 189 ? -5.792 0.187 -24.048 1.00 87.75 189 VAL A O 1
ATOM 1554 N N . LEU A 1 190 ? -7.175 -0.138 -22.291 1.00 91.06 190 LEU A N 1
ATOM 1555 C CA . LEU A 1 190 ? -7.126 -1.594 -22.322 1.00 91.06 190 LEU A CA 1
ATOM 1556 C C . LEU A 1 190 ? -8.000 -2.125 -23.463 1.00 91.06 190 LEU A C 1
ATOM 1558 O O . LEU A 1 190 ? -9.199 -1.861 -23.510 1.00 91.06 190 LEU A O 1
ATOM 1562 N N . LEU A 1 191 ? -7.386 -2.887 -24.365 1.00 91.56 191 LEU A N 1
ATOM 1563 C CA . LEU A 1 191 ? -8.053 -3.575 -25.467 1.00 91.56 191 LEU A CA 1
ATOM 1564 C C . LEU A 1 191 ? -7.859 -5.083 -25.287 1.00 91.56 191 LEU A C 1
ATOM 1566 O O . LEU A 1 191 ? -6.735 -5.570 -25.384 1.00 91.56 191 LEU A O 1
ATOM 1570 N N . GLU A 1 192 ? -8.934 -5.825 -25.023 1.00 92.25 192 GLU A N 1
ATOM 1571 C CA . GLU A 1 192 ? -8.866 -7.275 -24.759 1.00 92.25 192 GLU A CA 1
ATOM 1572 C C . GLU A 1 192 ? -8.337 -8.067 -25.963 1.00 92.25 192 GLU A C 1
ATOM 1574 O O . GLU A 1 192 ? -7.558 -9.003 -25.815 1.00 92.25 192 GLU A O 1
ATOM 1579 N N . ASN A 1 193 ? -8.716 -7.655 -27.173 1.00 93.12 193 ASN A N 1
ATOM 1580 C CA . ASN A 1 193 ? -8.310 -8.284 -28.429 1.00 93.12 193 ASN A CA 1
ATOM 1581 C C . ASN A 1 193 ? -6.960 -7.777 -28.967 1.00 93.12 193 ASN A C 1
ATOM 1583 O O . ASN A 1 193 ? -6.566 -8.133 -30.079 1.00 93.12 193 ASN A O 1
ATOM 1587 N N . TYR A 1 194 ? -6.256 -6.922 -28.223 1.00 92.00 194 TYR A N 1
ATOM 1588 C CA . TYR A 1 194 ? -4.940 -6.451 -28.630 1.00 92.00 194 TYR A CA 1
ATOM 1589 C C . TYR A 1 194 ? -3.873 -7.475 -28.244 1.00 92.00 194 TYR A C 1
ATOM 1591 O O . TYR A 1 194 ? -3.618 -7.711 -27.064 1.00 92.00 194 TYR A O 1
ATOM 1599 N N . ARG A 1 195 ? -3.226 -8.062 -29.257 1.00 90.19 195 ARG A N 1
ATOM 1600 C CA . ARG A 1 195 ? -2.161 -9.065 -29.086 1.00 90.19 195 ARG A CA 1
ATOM 1601 C C . ARG A 1 195 ? -2.625 -10.216 -28.183 1.00 90.19 195 ARG A C 1
ATOM 1603 O O . ARG A 1 195 ? -3.673 -10.798 -28.443 1.00 90.19 195 ARG A O 1
ATOM 1610 N N . ASN A 1 196 ? -1.854 -10.551 -27.148 1.00 92.81 196 ASN A N 1
ATOM 1611 C CA . ASN A 1 196 ? -2.138 -11.661 -26.242 1.00 92.81 196 ASN A CA 1
ATOM 1612 C C . ASN A 1 196 ? -2.949 -11.246 -24.999 1.00 92.81 196 ASN A C 1
ATOM 1614 O O . ASN A 1 196 ? -3.047 -12.022 -24.049 1.00 92.81 196 ASN A O 1
ATOM 1618 N N . ASN A 1 197 ? -3.528 -10.038 -24.976 1.00 93.50 197 ASN A N 1
ATOM 1619 C CA . ASN A 1 197 ? -4.206 -9.509 -23.790 1.00 93.50 197 ASN A CA 1
ATOM 1620 C C . ASN A 1 197 ? -5.323 -10.405 -23.279 1.00 93.50 197 ASN A C 1
ATOM 1622 O O . ASN A 1 197 ? -5.437 -10.569 -22.072 1.00 93.50 197 ASN A O 1
ATOM 1626 N N . LEU A 1 198 ? -6.110 -11.013 -24.167 1.00 94.75 198 LEU A N 1
ATOM 1627 C CA . LEU A 1 198 ? -7.161 -11.940 -23.762 1.00 94.75 198 LEU A CA 1
ATOM 1628 C C . LEU A 1 198 ? -6.599 -13.064 -22.881 1.00 94.75 198 LEU A C 1
ATOM 1630 O O . LEU A 1 198 ? -7.112 -13.308 -21.796 1.00 94.75 198 LEU A O 1
ATOM 1634 N N . ALA A 1 199 ? -5.504 -13.701 -23.303 1.00 95.75 199 ALA A N 1
ATOM 1635 C CA . ALA A 1 199 ? -4.879 -14.771 -22.532 1.00 95.75 199 ALA A CA 1
ATOM 1636 C C . ALA A 1 199 ? -4.249 -14.263 -21.223 1.00 95.75 199 ALA A C 1
ATOM 1638 O O . ALA A 1 199 ? -4.300 -14.956 -20.211 1.00 95.75 199 ALA A O 1
ATOM 1639 N N . GLU A 1 200 ? -3.665 -13.061 -21.217 1.00 95.25 200 GLU A N 1
ATOM 1640 C CA . GLU A 1 200 ? -3.077 -12.459 -20.012 1.00 95.25 200 GLU A CA 1
ATOM 1641 C C . GLU A 1 200 ? -4.145 -12.053 -18.982 1.00 95.25 200 GLU A C 1
ATOM 1643 O O . GLU A 1 200 ? -3.973 -12.298 -17.790 1.00 95.25 200 GLU A O 1
ATOM 1648 N N . LEU A 1 201 ? -5.276 -11.504 -19.427 1.00 95.00 201 LEU A N 1
ATOM 1649 C CA . LEU A 1 201 ? -6.421 -11.167 -18.576 1.00 95.00 201 LEU A CA 1
ATOM 1650 C C . LEU A 1 201 ? -7.115 -12.428 -18.042 1.00 95.00 201 LEU A C 1
ATOM 1652 O O . LEU A 1 201 ? -7.518 -12.465 -16.879 1.00 95.00 201 LEU A O 1
ATOM 1656 N N . GLU A 1 202 ? -7.175 -13.498 -18.842 1.00 95.00 202 GLU A N 1
ATOM 1657 C CA . GLU A 1 202 ? -7.686 -14.799 -18.397 1.00 95.00 202 GLU A CA 1
ATOM 1658 C C . GLU A 1 202 ? -6.852 -15.391 -17.248 1.00 95.00 202 GLU A C 1
ATOM 1660 O O . GLU A 1 202 ? -7.406 -16.102 -16.415 1.00 95.00 202 GLU A O 1
ATOM 1665 N N . LYS A 1 203 ? -5.560 -15.056 -17.102 1.00 96.00 203 LYS A N 1
ATOM 1666 C CA . LYS A 1 203 ? -4.780 -15.465 -15.914 1.00 96.00 203 LYS A CA 1
ATOM 1667 C C . LYS A 1 203 ? -5.340 -14.851 -14.633 1.00 96.00 203 LYS A C 1
ATOM 1669 O O . LYS A 1 203 ? -5.543 -15.567 -13.656 1.00 96.00 203 LYS A O 1
ATOM 1674 N N . ILE A 1 204 ? -5.637 -13.549 -14.660 1.00 95.06 204 ILE A N 1
ATOM 1675 C CA . ILE A 1 204 ? -6.209 -12.829 -13.513 1.00 95.06 204 ILE A CA 1
ATOM 1676 C C . ILE A 1 204 ? -7.575 -13.424 -13.166 1.00 95.06 204 ILE A C 1
ATOM 1678 O O . ILE A 1 204 ? -7.835 -13.752 -12.009 1.00 95.06 204 ILE A O 1
ATOM 1682 N N . LYS A 1 205 ? -8.421 -13.627 -14.182 1.00 94.75 205 LYS A N 1
ATOM 1683 C CA . LYS A 1 205 ? -9.717 -14.295 -14.032 1.00 94.75 205 LYS A CA 1
ATOM 1684 C C . LYS A 1 205 ? -9.567 -15.672 -13.396 1.00 94.75 205 LYS A C 1
ATOM 1686 O O . LYS A 1 205 ? -10.250 -15.954 -12.422 1.00 94.75 205 LYS A O 1
ATOM 1691 N N . ASN A 1 206 ? -8.677 -16.515 -13.915 1.00 96.38 206 ASN A N 1
ATOM 1692 C CA . ASN A 1 206 ? -8.488 -17.870 -13.406 1.00 96.38 206 ASN A CA 1
ATOM 1693 C C . ASN A 1 206 ? -8.040 -17.862 -11.942 1.00 96.38 206 ASN A C 1
ATOM 1695 O O . ASN A 1 206 ? -8.520 -18.682 -11.169 1.00 96.38 206 ASN A O 1
ATOM 1699 N N . SER A 1 207 ? -7.192 -16.915 -11.530 1.00 96.94 207 SER A N 1
ATOM 1700 C CA . SER A 1 207 ? -6.829 -16.739 -10.118 1.00 96.94 207 SER A CA 1
ATOM 1701 C C . SER A 1 207 ? -8.021 -16.310 -9.252 1.00 96.94 207 SER A C 1
ATOM 1703 O O . SER A 1 207 ? -8.199 -16.846 -8.161 1.00 96.94 207 SER A O 1
ATOM 1705 N N . ILE A 1 208 ? -8.867 -15.389 -9.729 1.00 95.62 208 ILE A N 1
ATOM 1706 C CA . ILE A 1 208 ? -10.089 -14.967 -9.019 1.00 95.62 208 ILE A CA 1
ATOM 1707 C C . ILE A 1 208 ? -11.068 -16.137 -8.881 1.00 95.62 208 ILE A C 1
ATOM 1709 O O . ILE A 1 208 ? -11.569 -16.401 -7.790 1.00 95.62 208 ILE A O 1
ATOM 1713 N N . GLU A 1 209 ? -11.328 -16.855 -9.972 1.00 95.50 209 GLU A N 1
ATOM 1714 C CA . GLU A 1 209 ? -12.273 -17.972 -9.995 1.00 95.50 209 GLU A CA 1
ATOM 1715 C C . GLU A 1 209 ? -11.760 -19.171 -9.195 1.00 95.50 209 GLU A C 1
ATOM 1717 O O . GLU A 1 209 ? -12.541 -19.815 -8.502 1.00 95.50 209 GLU A O 1
ATOM 1722 N N . LYS A 1 210 ? -10.444 -19.418 -9.188 1.00 95.38 210 LYS A N 1
ATOM 1723 C CA . LYS A 1 210 ? -9.818 -20.402 -8.299 1.00 95.38 210 LYS A CA 1
ATOM 1724 C C . LYS A 1 210 ? -10.140 -20.092 -6.837 1.00 95.38 210 LYS A C 1
ATOM 1726 O O . LYS A 1 210 ? -10.635 -20.969 -6.137 1.00 95.38 210 LYS A O 1
ATOM 1731 N N . VAL A 1 211 ? -9.933 -18.849 -6.397 1.00 94.75 211 VAL A N 1
ATOM 1732 C CA . VAL A 1 211 ? -10.260 -18.436 -5.022 1.00 94.75 211 VAL A CA 1
ATOM 1733 C C . VAL A 1 211 ? -11.760 -18.552 -4.751 1.00 94.75 211 VAL A C 1
ATOM 1735 O O . VAL A 1 211 ? -12.144 -19.065 -3.711 1.00 94.75 211 VAL A O 1
ATOM 1738 N N . ARG A 1 212 ? -12.627 -18.142 -5.684 1.00 93.88 212 ARG A N 1
ATOM 1739 C CA . ARG A 1 212 ? -14.090 -18.266 -5.530 1.00 93.88 212 ARG A CA 1
ATOM 1740 C C . ARG A 1 212 ? -14.589 -19.709 -5.485 1.00 93.88 212 ARG A C 1
ATOM 1742 O O . ARG A 1 212 ? -15.628 -19.967 -4.886 1.00 93.88 212 ARG A O 1
ATOM 1749 N N . SER A 1 213 ? -13.888 -20.627 -6.147 1.00 94.38 213 SER A N 1
ATOM 1750 C CA . SER A 1 213 ? -14.233 -22.050 -6.159 1.00 94.38 213 SER A CA 1
ATOM 1751 C C . SER A 1 213 ? -13.865 -22.768 -4.859 1.00 94.38 213 SER A C 1
ATOM 1753 O O . SER A 1 213 ? -14.409 -23.835 -4.576 1.00 94.38 213 SER A O 1
ATOM 1755 N N . GLU A 1 214 ? -12.973 -22.180 -4.057 1.00 93.75 214 GLU A N 1
ATOM 1756 C CA . GLU A 1 214 ? -12.593 -22.707 -2.752 1.00 93.75 214 GLU A CA 1
ATOM 1757 C C . GLU A 1 214 ? -13.777 -22.575 -1.780 1.00 93.75 214 GLU A C 1
ATOM 1759 O O . GLU A 1 214 ? -14.355 -21.500 -1.586 1.00 93.75 214 GLU A O 1
ATOM 1764 N N . LYS A 1 215 ? -14.184 -23.695 -1.176 1.00 92.81 215 LYS A N 1
ATOM 1765 C CA . LYS A 1 215 ? -15.391 -23.740 -0.346 1.00 92.81 215 LYS A CA 1
ATOM 1766 C C . LYS A 1 215 ? -15.221 -22.841 0.880 1.00 92.81 215 LYS A C 1
ATOM 1768 O O . LYS A 1 215 ? -14.338 -23.064 1.697 1.00 92.81 215 LYS A O 1
ATOM 1773 N N . GLY A 1 216 ? -16.117 -21.866 1.034 1.00 90.38 216 GLY A N 1
ATOM 1774 C CA . GLY A 1 216 ? -16.089 -20.926 2.159 1.00 90.38 216 GLY A CA 1
ATOM 1775 C C . GLY A 1 216 ? -15.081 -19.788 1.996 1.00 90.38 216 GLY A C 1
ATOM 1776 O O . GLY A 1 216 ? -14.917 -19.001 2.927 1.00 90.38 216 GLY A O 1
ATOM 1777 N N . ALA A 1 217 ? -14.420 -19.670 0.840 1.00 92.62 217 ALA A N 1
ATOM 1778 C CA . ALA A 1 217 ? -13.490 -18.583 0.593 1.00 92.62 217 ALA A CA 1
ATOM 1779 C C . ALA A 1 217 ? -14.199 -17.254 0.299 1.00 92.62 217 ALA A C 1
ATOM 1781 O O . ALA A 1 217 ? -15.160 -17.184 -0.469 1.00 92.62 217 ALA A O 1
ATOM 1782 N N . VAL A 1 218 ? -13.678 -16.175 0.882 1.00 92.12 218 VAL A N 1
ATOM 1783 C CA . VAL A 1 218 ? -14.132 -14.800 0.653 1.00 92.12 218 VAL A CA 1
ATOM 1784 C C . VAL A 1 218 ? -12.925 -13.937 0.319 1.00 92.12 218 VAL A C 1
ATOM 1786 O O . VAL A 1 218 ? -12.000 -13.819 1.121 1.00 92.12 218 VAL A O 1
ATOM 1789 N N . ILE A 1 219 ? -12.935 -13.317 -0.864 1.00 91.50 219 ILE A N 1
ATOM 1790 C CA . ILE A 1 219 ? -11.914 -12.340 -1.258 1.00 91.50 219 ILE A CA 1
ATOM 1791 C C . ILE A 1 219 ? -12.068 -11.101 -0.374 1.00 91.50 219 ILE A C 1
ATOM 1793 O O . ILE A 1 219 ? -13.112 -10.453 -0.392 1.00 91.50 219 ILE A O 1
ATOM 1797 N N . THR A 1 220 ? -11.018 -10.761 0.370 1.00 90.38 220 THR A N 1
ATOM 1798 C CA . THR A 1 220 ? -10.979 -9.585 1.253 1.00 90.38 220 THR A CA 1
ATOM 1799 C C . THR A 1 220 ? -10.191 -8.427 0.651 1.00 90.38 220 THR A C 1
ATOM 1801 O O . THR A 1 220 ? -10.262 -7.316 1.161 1.00 90.38 220 THR A O 1
ATOM 1804 N N . GLY A 1 221 ? -9.428 -8.668 -0.417 1.00 92.19 221 GLY A N 1
ATOM 1805 C CA . GLY A 1 221 ? -8.711 -7.619 -1.132 1.00 92.19 221 GLY A CA 1
ATOM 1806 C C . GLY A 1 221 ? -7.968 -8.141 -2.356 1.00 92.19 221 GLY A C 1
ATOM 1807 O O . GLY A 1 221 ? -7.584 -9.306 -2.427 1.00 92.19 221 GLY A O 1
ATOM 1808 N N . ILE A 1 222 ? -7.747 -7.268 -3.328 1.00 92.50 222 ILE A N 1
ATOM 1809 C CA . ILE A 1 222 ? -6.894 -7.496 -4.487 1.00 92.50 222 ILE A CA 1
ATOM 1810 C C . ILE A 1 222 ? -5.937 -6.323 -4.572 1.00 92.50 222 ILE A C 1
ATOM 1812 O O . ILE A 1 222 ? -6.348 -5.173 -4.636 1.00 92.50 222 ILE A O 1
ATOM 1816 N N . TRP A 1 223 ? -4.652 -6.610 -4.618 1.00 95.12 223 TRP A N 1
ATOM 1817 C CA . TRP A 1 223 ? -3.639 -5.604 -4.865 1.00 95.12 223 TRP A CA 1
ATOM 1818 C C . TRP A 1 223 ? -3.117 -5.755 -6.287 1.00 95.12 223 TRP A C 1
ATOM 1820 O O . TRP A 1 223 ? -2.790 -6.868 -6.701 1.00 95.12 223 TRP A O 1
ATOM 1830 N N . LEU A 1 224 ? -3.045 -4.647 -7.021 1.00 95.00 224 LEU A N 1
ATOM 1831 C CA . LEU A 1 224 ? -2.508 -4.572 -8.375 1.00 95.00 224 LEU A CA 1
ATOM 1832 C C . LEU A 1 224 ? -1.296 -3.641 -8.408 1.00 95.00 224 LEU A C 1
ATOM 1834 O O . LEU A 1 224 ? -1.326 -2.540 -7.853 1.00 95.00 224 LEU A O 1
ATOM 1838 N N . ARG A 1 225 ? -0.248 -4.051 -9.123 1.00 94.50 225 ARG A N 1
ATOM 1839 C CA . ARG A 1 225 ? 0.928 -3.220 -9.377 1.00 94.50 225 ARG A CA 1
ATOM 1840 C C . ARG A 1 225 ? 1.360 -3.277 -10.821 1.00 94.50 225 ARG A C 1
ATOM 1842 O O . ARG A 1 225 ? 1.796 -4.318 -11.29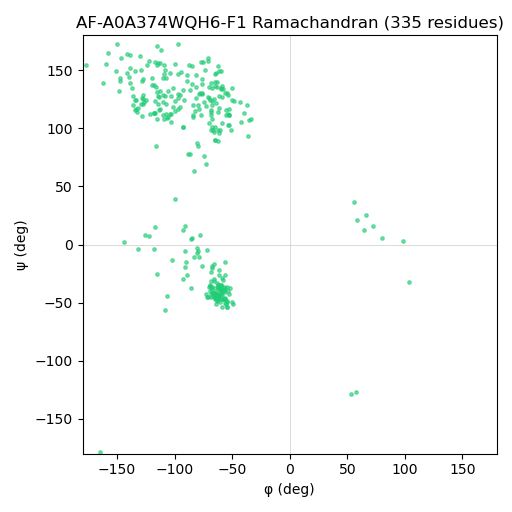9 1.00 94.50 225 ARG A O 1
ATOM 1849 N N . GLY A 1 226 ? 1.285 -2.140 -11.493 1.00 92.62 226 GLY A N 1
ATOM 1850 C CA . GLY A 1 226 ? 1.722 -2.005 -12.877 1.00 92.62 226 GLY A CA 1
ATOM 1851 C C . GLY A 1 226 ? 3.120 -1.444 -12.974 1.00 92.62 226 GLY A C 1
ATOM 1852 O O . GLY A 1 226 ? 3.526 -0.606 -12.165 1.00 92.62 226 GLY A O 1
ATOM 1853 N N . THR A 1 227 ? 3.834 -1.901 -13.990 1.00 90.81 227 THR A N 1
ATOM 1854 C CA . THR A 1 227 ? 5.207 -1.492 -14.261 1.00 90.81 227 THR A CA 1
ATOM 1855 C C . THR A 1 227 ? 5.399 -1.174 -15.740 1.00 90.81 227 THR A C 1
ATOM 1857 O O . THR A 1 227 ? 4.730 -1.762 -16.598 1.00 90.81 227 THR A O 1
ATOM 1860 N N . CYS A 1 228 ? 6.303 -0.245 -16.057 1.00 90.19 228 CYS A N 1
ATOM 1861 C CA . CYS A 1 228 ? 6.739 0.002 -17.431 1.00 90.19 228 CYS A CA 1
ATOM 1862 C C . CYS A 1 228 ? 8.203 -0.411 -17.637 1.00 90.19 228 CYS A C 1
ATOM 1864 O O . CYS A 1 228 ? 8.948 -0.717 -16.704 1.00 90.19 228 CYS A O 1
ATOM 1866 N N . SER A 1 229 ? 8.584 -0.470 -18.908 1.00 90.81 229 SER A N 1
ATOM 1867 C CA . SER A 1 229 ? 9.960 -0.621 -19.364 1.00 90.81 229 SER A CA 1
ATOM 1868 C C . SER A 1 229 ? 10.658 0.745 -19.502 1.00 90.81 229 SER A C 1
ATOM 1870 O O . SER A 1 229 ? 9.979 1.744 -19.763 1.00 90.81 229 SER A O 1
ATOM 1872 N N . PRO A 1 230 ? 12.000 0.776 -19.400 1.00 90.50 230 PRO A N 1
ATOM 1873 C CA . PRO A 1 230 ? 12.820 1.978 -19.570 1.00 90.50 230 PRO A CA 1
ATOM 1874 C C . PRO A 1 230 ? 12.925 2.393 -21.051 1.00 90.50 230 PRO A C 1
ATOM 1876 O O . PRO A 1 230 ? 13.882 2.073 -21.768 1.00 90.50 230 PRO A O 1
ATOM 1879 N N . GLU A 1 231 ? 11.846 2.992 -21.560 1.00 85.56 231 GLU A N 1
ATOM 1880 C CA . GLU A 1 231 ? 11.667 3.387 -22.966 1.00 85.56 231 GLU A CA 1
ATOM 1881 C C . GLU A 1 231 ? 11.158 4.833 -23.133 1.00 85.56 231 GLU A C 1
ATOM 1883 O O . GLU A 1 231 ? 11.005 5.304 -24.262 1.00 85.56 231 GLU A O 1
ATOM 1888 N N . ALA A 1 232 ? 10.856 5.536 -22.042 1.00 85.81 232 ALA A N 1
ATOM 1889 C CA . ALA A 1 232 ? 10.285 6.880 -22.044 1.00 85.81 232 ALA A CA 1
ATOM 1890 C C . ALA A 1 232 ? 10.734 7.636 -20.790 1.00 85.81 232 ALA A C 1
ATOM 1892 O O . ALA A 1 232 ? 11.340 7.035 -19.915 1.00 85.81 232 ALA A O 1
ATOM 1893 N N . SER A 1 233 ? 10.431 8.936 -20.690 1.00 88.31 233 SER A N 1
ATOM 1894 C CA . SER A 1 233 ? 10.815 9.678 -19.486 1.00 88.31 233 SER A CA 1
ATOM 1895 C C . SER A 1 233 ? 10.141 9.107 -18.241 1.00 88.31 233 SER A C 1
ATOM 1897 O O . SER A 1 233 ? 8.996 8.635 -18.300 1.00 88.31 233 SER A O 1
ATOM 1899 N N . TRP A 1 234 ? 10.820 9.219 -17.106 1.00 88.56 234 TRP A N 1
ATOM 1900 C CA . TRP A 1 234 ? 10.329 8.762 -15.815 1.00 88.56 234 TRP A CA 1
ATOM 1901 C C . TRP A 1 234 ? 8.933 9.315 -15.490 1.00 88.56 234 TRP A C 1
ATOM 1903 O O . TRP A 1 234 ? 8.047 8.581 -15.037 1.00 88.56 234 TRP A O 1
ATOM 1913 N N . GLU A 1 235 ? 8.678 10.599 -15.767 1.00 84.81 235 GLU A N 1
ATOM 1914 C CA . GLU A 1 235 ? 7.365 11.222 -15.552 1.00 84.81 235 GLU A CA 1
ATOM 1915 C C . GLU A 1 235 ? 6.286 10.592 -16.436 1.00 84.81 235 GLU A C 1
ATOM 1917 O O . GLU A 1 235 ? 5.166 10.338 -15.985 1.00 84.81 235 GLU A O 1
ATOM 1922 N N . TYR A 1 236 ? 6.617 10.307 -17.694 1.00 85.81 236 TYR A N 1
ATOM 1923 C CA . TYR A 1 236 ? 5.679 9.695 -18.625 1.00 85.81 236 TYR A CA 1
ATOM 1924 C C . TYR A 1 236 ? 5.363 8.247 -18.233 1.00 85.81 236 TYR A C 1
ATOM 1926 O O . TYR A 1 236 ? 4.196 7.845 -18.215 1.00 85.81 236 TYR A O 1
ATOM 1934 N N . ASN A 1 237 ? 6.384 7.485 -17.840 1.00 89.88 237 ASN A N 1
ATOM 1935 C CA . ASN A 1 237 ? 6.235 6.130 -17.318 1.00 89.88 237 ASN A CA 1
ATOM 1936 C C . ASN A 1 237 ? 5.442 6.098 -16.005 1.00 89.88 237 ASN A C 1
ATOM 1938 O O . ASN A 1 237 ? 4.654 5.174 -15.801 1.00 89.88 237 ASN A O 1
ATOM 1942 N N . THR A 1 238 ? 5.563 7.129 -15.163 1.00 85.81 238 THR A N 1
ATOM 1943 C CA . THR A 1 238 ? 4.760 7.281 -13.938 1.00 85.81 238 THR A CA 1
ATOM 1944 C C . THR A 1 238 ? 3.270 7.355 -14.262 1.00 85.81 238 THR A C 1
ATOM 1946 O O . THR A 1 238 ? 2.472 6.605 -13.698 1.00 85.81 238 THR A O 1
ATOM 1949 N N . ILE A 1 239 ? 2.892 8.211 -15.216 1.00 86.06 239 ILE A N 1
ATOM 1950 C CA . ILE A 1 239 ? 1.495 8.365 -15.642 1.00 86.06 239 ILE A CA 1
ATOM 1951 C C . ILE A 1 239 ? 0.991 7.077 -16.301 1.00 86.06 239 ILE A C 1
ATOM 1953 O O . ILE A 1 239 ? -0.095 6.594 -15.977 1.00 86.06 239 ILE A O 1
ATOM 1957 N N . LEU A 1 240 ? 1.779 6.497 -17.214 1.00 87.44 240 LEU A N 1
ATOM 1958 C CA . LEU A 1 240 ? 1.386 5.284 -17.926 1.00 87.44 240 LEU A CA 1
ATOM 1959 C C . LEU A 1 240 ? 1.190 4.096 -16.988 1.00 87.44 240 LEU A C 1
ATOM 1961 O O . LEU A 1 240 ? 0.194 3.389 -17.128 1.00 87.44 240 LEU A O 1
ATOM 1965 N N . ALA A 1 241 ? 2.111 3.861 -16.053 1.00 88.88 241 ALA A N 1
ATOM 1966 C CA . ALA A 1 241 ? 2.013 2.737 -15.131 1.00 88.88 241 ALA A CA 1
ATOM 1967 C C . ALA A 1 241 ? 0.743 2.848 -14.271 1.00 88.88 241 ALA A C 1
ATOM 1969 O O . ALA A 1 241 ? -0.005 1.876 -14.169 1.00 88.88 241 ALA A O 1
ATOM 1970 N N . ALA A 1 242 ? 0.444 4.039 -13.742 1.00 88.81 242 ALA A N 1
ATOM 1971 C CA . ALA A 1 242 ? -0.758 4.280 -12.946 1.00 88.81 242 ALA A CA 1
ATOM 1972 C C . ALA A 1 242 ? -2.056 4.093 -13.757 1.00 88.81 242 ALA A C 1
ATOM 1974 O O . ALA A 1 242 ? -2.939 3.330 -13.363 1.00 88.81 242 ALA A O 1
ATOM 1975 N N . GLU A 1 243 ? -2.175 4.731 -14.926 1.00 89.50 243 GLU A N 1
ATOM 1976 C CA . GLU A 1 243 ? -3.407 4.659 -15.726 1.00 89.50 243 GLU A CA 1
ATOM 1977 C C . GLU A 1 243 ? -3.657 3.257 -16.308 1.00 89.50 243 GLU A C 1
ATOM 1979 O O . GLU A 1 243 ? -4.806 2.826 -16.428 1.00 89.50 243 GLU A O 1
ATOM 1984 N N . ARG A 1 244 ? -2.599 2.494 -16.611 1.00 88.88 244 ARG A N 1
ATOM 1985 C CA . ARG A 1 244 ? -2.723 1.096 -17.057 1.00 88.88 244 ARG A CA 1
ATOM 1986 C C . ARG A 1 244 ? -3.259 0.185 -15.956 1.00 88.88 244 ARG A C 1
ATOM 1988 O O . ARG A 1 244 ? -4.138 -0.633 -16.226 1.00 88.88 244 ARG A O 1
ATOM 1995 N N . VAL A 1 245 ? -2.792 0.347 -14.717 1.00 93.88 245 VAL A N 1
ATOM 1996 C CA . VAL A 1 245 ? -3.309 -0.408 -13.558 1.00 93.88 245 VAL A CA 1
ATOM 1997 C C . VAL A 1 245 ? -4.775 -0.096 -13.327 1.00 93.88 245 VAL A C 1
ATOM 1999 O O . VAL A 1 245 ? -5.585 -1.009 -13.173 1.00 93.88 245 VAL A O 1
ATOM 2002 N N . LYS A 1 246 ? -5.137 1.183 -13.400 1.00 93.81 246 LYS A N 1
ATOM 2003 C CA . LYS A 1 246 ? -6.520 1.643 -13.284 1.00 93.81 246 LYS A CA 1
ATOM 2004 C C . LYS A 1 246 ? -7.424 1.057 -14.367 1.00 93.81 246 LYS A C 1
ATOM 2006 O O . LYS A 1 246 ? -8.568 0.693 -14.089 1.00 93.81 246 LYS A O 1
ATOM 2011 N N . ALA A 1 247 ? -6.928 0.933 -15.600 1.00 91.75 247 ALA A N 1
ATOM 2012 C CA . ALA A 1 247 ? -7.655 0.282 -16.687 1.00 91.75 247 ALA A CA 1
ATOM 2013 C C . ALA A 1 247 ? -7.892 -1.212 -16.400 1.00 91.75 247 ALA A C 1
ATOM 2015 O O . ALA A 1 247 ? -9.012 -1.695 -16.575 1.00 91.75 247 ALA A O 1
ATOM 2016 N N . VAL A 1 248 ? -6.880 -1.921 -15.889 1.00 94.62 248 VAL A N 1
ATOM 2017 C CA . VAL A 1 248 ? -7.008 -3.332 -15.486 1.00 94.62 248 VAL A CA 1
ATOM 2018 C C . VAL A 1 248 ? -7.969 -3.492 -14.305 1.00 94.62 248 VAL A C 1
ATOM 2020 O O . VAL A 1 248 ? -8.853 -4.342 -14.368 1.00 94.62 248 VAL A O 1
ATOM 2023 N N . LYS A 1 249 ? -7.896 -2.637 -13.276 1.00 94.06 249 LYS A N 1
ATOM 2024 C CA . LYS A 1 249 ? -8.860 -2.615 -12.161 1.00 94.06 249 LYS A CA 1
ATOM 2025 C C . LYS A 1 249 ? -10.299 -2.475 -12.650 1.00 94.06 249 LYS A C 1
ATOM 2027 O O . LYS A 1 249 ? -11.168 -3.246 -12.246 1.00 94.06 249 LYS A O 1
ATOM 2032 N N . LYS A 1 250 ? -10.558 -1.500 -13.528 1.00 93.31 250 LYS A N 1
ATOM 2033 C CA . LYS A 1 250 ? -11.894 -1.281 -14.103 1.00 93.31 250 LYS A CA 1
ATOM 2034 C C . LYS A 1 250 ? -12.379 -2.496 -14.885 1.00 93.31 250 LYS A C 1
ATOM 2036 O O . LYS A 1 250 ? -13.549 -2.848 -14.776 1.00 93.31 250 LYS A O 1
ATOM 2041 N N . HIS A 1 251 ? -11.492 -3.140 -15.640 1.00 94.44 251 HIS A N 1
ATOM 2042 C CA . HIS A 1 251 ? -11.825 -4.362 -16.362 1.00 94.44 251 HIS A CA 1
ATOM 2043 C C . HIS A 1 251 ? -12.151 -5.519 -15.409 1.00 94.44 251 HIS A C 1
ATOM 2045 O O . HIS A 1 251 ? -13.179 -6.163 -15.592 1.00 94.44 251 HIS A O 1
ATOM 2051 N N . ILE A 1 252 ? -11.362 -5.732 -14.348 1.00 93.50 252 ILE A N 1
ATOM 2052 C CA . ILE A 1 252 ? -11.644 -6.757 -13.329 1.00 93.50 252 ILE A CA 1
ATOM 2053 C C . ILE A 1 252 ? -13.015 -6.522 -12.685 1.00 93.50 252 ILE A C 1
ATOM 2055 O O . ILE A 1 252 ? -13.815 -7.453 -12.585 1.00 93.50 252 ILE A O 1
ATOM 2059 N N . HIS A 1 253 ? -13.317 -5.280 -12.299 1.00 91.50 253 HIS A N 1
ATOM 2060 C CA . HIS A 1 253 ? -14.624 -4.917 -11.755 1.00 91.50 253 HIS A CA 1
ATOM 2061 C C . HIS A 1 253 ? -15.756 -5.216 -12.744 1.00 91.50 253 HIS A C 1
ATOM 2063 O O . HIS A 1 253 ? -16.689 -5.946 -12.414 1.00 91.50 253 HIS A O 1
ATOM 2069 N N . ALA A 1 254 ? -15.651 -4.709 -13.974 1.00 91.06 254 ALA A N 1
ATOM 2070 C CA . ALA A 1 254 ? -16.693 -4.856 -14.985 1.00 91.06 254 ALA A CA 1
ATOM 2071 C C . ALA A 1 254 ? -16.913 -6.315 -15.414 1.00 91.06 254 ALA A C 1
ATOM 2073 O O . ALA A 1 254 ? -18.046 -6.716 -15.673 1.00 91.06 254 ALA A O 1
ATOM 2074 N N . ARG A 1 255 ? -15.843 -7.114 -15.508 1.00 91.44 255 ARG A N 1
ATOM 2075 C CA . ARG A 1 255 ? -15.897 -8.469 -16.069 1.00 91.44 255 ARG A CA 1
ATOM 2076 C C . ARG A 1 255 ? -16.122 -9.558 -15.029 1.00 91.44 255 ARG A C 1
ATOM 2078 O O . ARG A 1 255 ? -16.719 -10.581 -15.367 1.00 91.44 255 ARG A O 1
ATOM 2085 N N . HIS A 1 256 ? -15.656 -9.347 -13.799 1.00 90.25 256 HIS A N 1
ATOM 2086 C CA . HIS A 1 256 ? -15.701 -10.345 -12.728 1.00 90.25 256 HIS A CA 1
ATOM 2087 C C . HIS A 1 256 ? -16.545 -9.912 -11.528 1.00 90.25 256 HIS A C 1
ATOM 2089 O O . HIS A 1 256 ? -16.713 -10.707 -10.605 1.00 90.25 256 HIS A O 1
ATOM 2095 N N . GLY A 1 257 ? -17.086 -8.690 -11.514 1.00 87.31 257 GLY A N 1
ATOM 2096 C CA . GLY A 1 257 ? -17.952 -8.206 -10.436 1.00 87.31 257 GLY A CA 1
ATOM 2097 C C . GLY A 1 257 ? -17.231 -8.046 -9.097 1.00 87.31 257 GLY A C 1
ATOM 2098 O O . GLY A 1 257 ? -17.857 -8.168 -8.050 1.00 87.31 257 GLY A O 1
ATOM 2099 N N . VAL A 1 258 ? -15.910 -7.840 -9.109 1.00 87.00 258 VAL A N 1
ATOM 2100 C CA . VAL A 1 258 ? -15.153 -7.511 -7.891 1.00 87.00 258 VAL A CA 1
ATOM 2101 C C . VAL A 1 258 ? -15.381 -6.042 -7.563 1.00 87.00 258 VAL A C 1
ATOM 2103 O O . VAL A 1 258 ? -15.225 -5.192 -8.436 1.00 87.00 258 VAL A O 1
ATOM 2106 N N . ASP A 1 259 ? -15.737 -5.729 -6.321 1.00 82.81 259 ASP A N 1
ATOM 2107 C CA . ASP A 1 259 ? -15.913 -4.343 -5.886 1.00 82.81 259 ASP A CA 1
ATOM 2108 C C . ASP A 1 259 ? -14.604 -3.543 -6.046 1.00 82.81 259 ASP A C 1
ATOM 2110 O O . ASP A 1 259 ? -13.527 -3.997 -5.659 1.00 82.81 259 ASP A O 1
ATOM 2114 N N . LEU A 1 260 ? -14.697 -2.332 -6.603 1.00 76.56 260 LEU A N 1
ATOM 2115 C CA . LEU A 1 260 ? -13.566 -1.416 -6.741 1.00 76.56 260 LEU A CA 1
ATOM 2116 C C . LEU A 1 260 ? -12.929 -1.067 -5.391 1.00 76.56 260 LEU A C 1
ATOM 2118 O O . LEU A 1 260 ? -11.728 -0.795 -5.371 1.00 76.56 260 LEU A O 1
ATOM 2122 N N . PHE A 1 261 ? -13.697 -1.079 -4.295 1.00 86.62 261 PHE A N 1
ATOM 2123 C CA . PHE A 1 261 ? -13.187 -0.839 -2.940 1.00 86.62 261 PHE A CA 1
ATOM 2124 C C . PHE A 1 261 ? -12.269 -1.955 -2.437 1.00 86.62 261 PHE A C 1
ATOM 2126 O O . PHE A 1 261 ? -11.423 -1.701 -1.588 1.00 86.62 261 PHE A O 1
ATOM 2133 N N . LEU A 1 262 ? -12.390 -3.168 -2.985 1.00 84.50 262 LEU A N 1
ATOM 2134 C CA . LEU A 1 262 ? -11.496 -4.279 -2.662 1.00 84.50 262 LEU A CA 1
ATOM 2135 C C . LEU A 1 262 ? -10.198 -4.234 -3.472 1.00 84.50 262 LEU A C 1
ATOM 2137 O O . LEU A 1 262 ? -9.301 -5.018 -3.186 1.00 84.50 262 LEU A O 1
ATOM 2141 N N . ILE A 1 263 ? -10.094 -3.378 -4.495 1.00 88.75 263 ILE A N 1
ATOM 2142 C CA . ILE A 1 263 ? -8.939 -3.355 -5.397 1.00 88.75 263 ILE A CA 1
ATOM 2143 C C . ILE A 1 263 ? -8.046 -2.150 -5.096 1.00 88.75 263 ILE A C 1
ATOM 2145 O O . ILE A 1 263 ? -8.383 -1.009 -5.428 1.00 88.75 263 ILE A O 1
ATOM 2149 N N . GLU A 1 264 ? -6.869 -2.414 -4.547 1.00 88.94 264 GLU A N 1
ATOM 2150 C CA . GLU A 1 264 ? -5.809 -1.431 -4.346 1.00 88.94 264 GLU A CA 1
ATOM 2151 C C . GLU A 1 264 ? -4.887 -1.351 -5.564 1.00 88.94 264 GLU A C 1
ATOM 2153 O O . GLU A 1 264 ? -4.543 -2.356 -6.188 1.00 88.94 264 GLU A O 1
ATOM 2158 N N . GLU A 1 265 ? -4.470 -0.133 -5.895 1.00 90.81 265 GLU A N 1
ATOM 2159 C CA . GLU A 1 265 ? -3.644 0.166 -7.061 1.00 90.81 265 GLU A CA 1
ATOM 2160 C C . GLU A 1 265 ? -2.294 0.707 -6.602 1.00 90.81 265 GLU A C 1
ATOM 2162 O O . GLU A 1 265 ? -2.211 1.584 -5.743 1.00 90.81 265 GLU A O 1
ATOM 2167 N N . SER A 1 266 ? -1.227 0.223 -7.218 1.00 90.88 266 SER A N 1
ATOM 2168 C CA . SER A 1 266 ? 0.105 0.797 -7.094 1.00 90.88 266 SER A CA 1
ATOM 2169 C C . SER A 1 266 ? 0.817 0.745 -8.439 1.00 90.88 266 SER A C 1
ATOM 2171 O O . SER A 1 266 ? 0.413 0.029 -9.357 1.00 90.88 266 SER A O 1
ATOM 2173 N N . SER A 1 267 ? 1.888 1.512 -8.583 1.00 91.94 267 SER A N 1
ATOM 2174 C CA . SER A 1 267 ? 2.666 1.533 -9.816 1.00 91.94 267 SER A CA 1
ATOM 2175 C C . SER A 1 267 ? 4.131 1.793 -9.528 1.00 91.94 267 SER A C 1
ATOM 2177 O O . SER A 1 267 ? 4.454 2.607 -8.664 1.00 91.94 267 SER A O 1
ATOM 2179 N N . ILE A 1 268 ? 5.004 1.143 -10.290 1.00 90.38 268 ILE A N 1
ATOM 2180 C CA . ILE A 1 268 ? 6.428 1.475 -10.355 1.00 90.38 268 ILE A CA 1
ATOM 2181 C C . ILE A 1 268 ? 6.681 1.967 -11.783 1.00 90.38 268 ILE A C 1
ATOM 2183 O O . ILE A 1 268 ? 6.410 1.202 -12.708 1.00 90.38 268 ILE A O 1
ATOM 2187 N N . PRO A 1 269 ? 7.160 3.207 -11.995 1.00 90.44 269 PRO A N 1
ATOM 2188 C CA . PRO A 1 269 ? 7.393 3.730 -13.341 1.00 90.44 269 PRO A CA 1
ATOM 2189 C C . PRO A 1 269 ? 8.303 2.798 -14.144 1.00 90.44 269 PRO A C 1
ATOM 2191 O O . PRO A 1 269 ? 7.880 2.277 -15.170 1.00 90.44 269 PRO A O 1
ATOM 2194 N N . GLU A 1 270 ? 9.478 2.472 -13.606 1.00 92.56 270 GLU A N 1
ATOM 2195 C CA . GLU A 1 270 ? 10.393 1.469 -14.156 1.00 92.56 270 GLU A CA 1
ATOM 2196 C C . GLU A 1 270 ? 10.896 0.544 -13.047 1.00 92.56 270 GLU A C 1
ATOM 2198 O O . GLU A 1 270 ? 11.458 0.986 -12.042 1.00 92.56 270 GLU A O 1
ATOM 2203 N N . ASP A 1 271 ? 10.692 -0.759 -13.230 1.00 93.56 271 ASP A N 1
ATOM 2204 C CA . ASP A 1 271 ? 11.093 -1.795 -12.274 1.00 93.56 271 ASP A CA 1
ATOM 2205 C C . ASP A 1 271 ? 12.546 -2.229 -12.535 1.00 93.56 271 ASP A C 1
ATOM 2207 O O . ASP A 1 271 ? 12.817 -3.255 -13.170 1.00 93.56 271 ASP A O 1
ATOM 2211 N N . TRP A 1 272 ? 13.487 -1.391 -12.088 1.00 95.31 272 TRP A N 1
ATOM 2212 C CA . TRP A 1 272 ? 14.930 -1.586 -12.274 1.00 95.31 272 TRP A CA 1
ATOM 2213 C C . TRP A 1 272 ? 15.462 -2.853 -11.593 1.00 95.31 272 TRP A C 1
ATOM 2215 O O . TRP A 1 272 ? 16.317 -3.536 -12.162 1.00 95.31 272 TRP A O 1
ATOM 2225 N N . ASP A 1 273 ? 14.911 -3.221 -10.434 1.00 95.50 273 ASP A N 1
ATOM 2226 C CA . ASP A 1 273 ? 15.279 -4.451 -9.724 1.00 95.50 273 ASP A CA 1
ATOM 2227 C C . ASP A 1 273 ? 14.909 -5.686 -10.547 1.00 95.50 273 ASP A C 1
ATOM 2229 O O . ASP A 1 273 ? 15.716 -6.602 -10.736 1.00 95.50 273 ASP A O 1
ATOM 2233 N N . ARG A 1 274 ? 13.696 -5.710 -11.111 1.00 94.06 274 ARG A N 1
ATOM 2234 C CA . ARG A 1 274 ? 13.297 -6.801 -11.998 1.00 94.06 274 ARG A CA 1
ATOM 2235 C C . ARG A 1 274 ? 14.066 -6.787 -13.309 1.00 94.06 274 ARG A C 1
ATOM 2237 O O . ARG A 1 274 ? 14.376 -7.859 -13.831 1.00 94.06 274 ARG A O 1
ATOM 2244 N N . PHE A 1 275 ? 14.374 -5.611 -13.852 1.00 97.38 275 PHE A N 1
ATOM 2245 C CA . PHE A 1 275 ? 15.188 -5.512 -15.058 1.00 97.38 275 PHE A CA 1
ATOM 2246 C C . PHE A 1 275 ? 16.563 -6.152 -14.842 1.00 97.38 275 PHE A C 1
ATOM 2248 O O . PHE A 1 275 ? 16.975 -6.974 -15.663 1.00 97.38 275 PHE A O 1
ATOM 2255 N N . LYS A 1 276 ? 17.200 -5.890 -13.694 1.00 98.12 276 LYS A N 1
ATOM 2256 C CA . LYS A 1 276 ? 18.444 -6.552 -13.289 1.00 98.12 276 LYS A CA 1
ATOM 2257 C C . LYS A 1 276 ? 18.308 -8.074 -13.293 1.00 98.12 276 LYS A C 1
ATOM 2259 O O . LYS A 1 276 ? 19.045 -8.739 -14.015 1.00 98.12 276 LYS A O 1
ATOM 2264 N N . GLN A 1 277 ? 17.308 -8.612 -12.591 1.00 97.81 277 GLN A N 1
ATOM 2265 C CA . GLN A 1 277 ? 17.070 -10.062 -12.518 1.00 97.81 277 GLN A CA 1
ATOM 2266 C C . GLN A 1 277 ? 16.886 -10.702 -13.903 1.00 97.81 277 GLN A C 1
ATOM 2268 O O . GLN A 1 277 ? 17.376 -11.799 -14.163 1.00 97.81 277 GLN A O 1
ATOM 2273 N N . LEU A 1 278 ? 16.162 -10.033 -14.807 1.00 97.00 278 LEU A N 1
ATOM 2274 C CA . LEU A 1 278 ? 15.936 -10.533 -16.165 1.00 97.00 278 LEU A CA 1
ATOM 2275 C C . LEU A 1 278 ? 17.221 -10.541 -16.997 1.00 97.00 278 LEU A C 1
ATOM 2277 O O . LEU A 1 278 ? 17.435 -11.478 -17.765 1.00 97.00 278 LEU A O 1
ATOM 2281 N N . VAL A 1 279 ? 18.063 -9.518 -16.851 1.00 97.94 279 VAL A N 1
ATOM 2282 C CA . VAL A 1 279 ? 19.365 -9.441 -17.525 1.00 97.94 279 VAL A CA 1
ATOM 2283 C C . VAL A 1 279 ? 20.324 -10.492 -16.971 1.00 97.94 279 VAL A C 1
ATOM 2285 O O . VAL A 1 279 ? 20.950 -11.201 -17.753 1.00 97.94 279 VAL A O 1
ATOM 2288 N N . GLU A 1 280 ? 20.399 -10.649 -15.648 1.00 98.12 280 GLU A N 1
ATOM 2289 C CA . GLU A 1 280 ? 21.224 -11.667 -14.982 1.00 98.12 280 GLU A CA 1
ATOM 2290 C C . GLU A 1 280 ? 20.854 -13.087 -15.423 1.00 98.12 280 GLU A C 1
ATOM 2292 O O . GLU A 1 280 ? 21.742 -13.902 -15.670 1.00 98.12 280 GLU A O 1
ATOM 2297 N N . ALA A 1 281 ? 19.560 -13.365 -15.596 1.00 97.44 281 ALA A N 1
ATOM 2298 C CA . ALA A 1 281 ? 19.054 -14.664 -16.036 1.00 97.44 281 ALA A CA 1
ATOM 2299 C C . ALA A 1 281 ? 19.162 -14.916 -17.555 1.00 97.44 281 ALA A C 1
ATOM 2301 O O . ALA A 1 281 ? 18.811 -16.003 -18.013 1.00 97.44 281 ALA A O 1
ATOM 2302 N N . SER A 1 282 ? 19.589 -13.927 -18.346 1.00 96.69 282 SER A N 1
ATOM 2303 C CA . SER A 1 282 ? 19.669 -14.022 -19.809 1.00 96.69 282 SER A CA 1
ATOM 2304 C C . SER A 1 282 ? 21.116 -14.079 -20.288 1.00 96.69 282 SER A C 1
ATOM 2306 O O . SER A 1 282 ? 22.011 -13.542 -19.643 1.00 96.69 282 SER A O 1
ATOM 2308 N N . GLU A 1 283 ? 21.347 -14.670 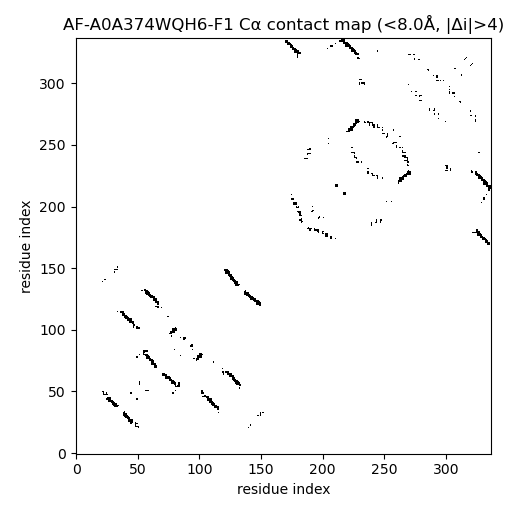-21.459 1.00 95.38 283 GLU A N 1
ATOM 2309 C CA . GLU A 1 283 ? 22.675 -14.775 -22.071 1.00 95.38 283 GLU A CA 1
ATOM 2310 C C . GLU A 1 283 ? 22.700 -14.026 -23.407 1.00 95.38 283 GLU A C 1
ATOM 2312 O O . GLU A 1 283 ? 22.008 -14.402 -24.355 1.00 95.38 283 GLU A O 1
ATOM 2317 N N . PHE A 1 284 ? 23.467 -12.932 -23.475 1.00 96.56 284 PHE A N 1
ATOM 2318 C CA . PHE A 1 284 ? 23.606 -12.107 -24.677 1.00 96.56 284 PHE A CA 1
ATOM 2319 C C . PHE A 1 284 ? 24.882 -11.248 -24.662 1.00 96.56 284 PHE A C 1
ATOM 2321 O O . PHE A 1 284 ? 25.418 -10.886 -23.612 1.00 96.56 284 PHE A O 1
ATOM 2328 N N . VAL A 1 285 ? 25.357 -10.872 -25.853 1.00 96.62 285 VAL A N 1
ATOM 2329 C CA . VAL A 1 285 ? 26.522 -9.987 -26.013 1.00 96.62 285 VAL A CA 1
ATOM 2330 C C . VAL A 1 285 ? 26.194 -8.594 -25.478 1.00 96.62 285 VAL A C 1
ATOM 2332 O O . VAL A 1 285 ? 25.241 -7.962 -25.924 1.00 96.62 285 VAL A O 1
ATOM 2335 N N . GLY A 1 286 ? 27.007 -8.092 -24.547 1.00 96.19 286 GLY A N 1
ATOM 2336 C CA . GLY A 1 286 ? 26.804 -6.777 -23.930 1.00 96.19 286 GLY A CA 1
ATOM 2337 C C . GLY A 1 286 ? 26.120 -6.801 -22.557 1.00 96.19 286 GLY A C 1
ATOM 2338 O O . GLY A 1 286 ? 25.885 -5.731 -21.998 1.00 96.19 286 GLY A O 1
ATOM 2339 N N . LYS A 1 287 ? 25.817 -7.986 -22.002 1.00 97.62 287 LYS A N 1
ATOM 2340 C CA . LYS A 1 287 ? 25.192 -8.174 -20.676 1.00 97.62 287 LYS A CA 1
ATOM 2341 C C . LYS A 1 287 ? 25.883 -7.383 -19.563 1.00 97.62 287 LYS A C 1
ATOM 2343 O O . LYS A 1 287 ? 25.236 -6.598 -18.878 1.00 97.62 287 LYS A O 1
ATOM 2348 N N . GLU A 1 288 ? 27.202 -7.511 -19.440 1.00 98.12 288 GLU A N 1
ATOM 2349 C CA . GLU A 1 288 ? 27.980 -6.832 -18.392 1.00 98.12 288 GLU A CA 1
ATOM 2350 C C . GLU A 1 288 ? 27.915 -5.301 -18.492 1.00 98.12 288 GLU A C 1
ATOM 2352 O O . GLU A 1 288 ? 27.905 -4.596 -17.485 1.00 98.12 288 GLU A O 1
ATOM 2357 N N . GLN A 1 289 ? 27.868 -4.755 -19.709 1.00 98.00 289 GLN A N 1
ATOM 2358 C CA . GLN A 1 289 ? 27.694 -3.321 -19.934 1.00 98.00 289 GLN A CA 1
ATOM 2359 C C . GLN A 1 289 ? 26.304 -2.861 -19.471 1.00 98.00 289 GLN A C 1
ATOM 2361 O O . GLN A 1 289 ? 26.200 -1.810 -18.843 1.00 98.00 289 GLN A O 1
ATOM 2366 N N . VAL A 1 290 ? 25.258 -3.646 -19.756 1.00 98.31 290 VAL A N 1
ATOM 2367 C CA . VAL A 1 290 ? 23.884 -3.357 -19.315 1.00 98.31 290 VAL A CA 1
ATOM 2368 C C . VAL A 1 290 ? 23.798 -3.380 -17.790 1.00 98.31 290 VAL A C 1
ATOM 2370 O O . VAL A 1 290 ? 23.300 -2.421 -17.207 1.00 98.31 290 VAL A O 1
ATOM 2373 N N . LEU A 1 291 ? 24.348 -4.410 -17.137 1.00 98.50 291 LEU A N 1
ATOM 2374 C CA . LEU A 1 291 ? 24.367 -4.512 -15.672 1.00 98.50 291 LEU A CA 1
ATOM 2375 C C . LEU A 1 291 ? 25.078 -3.320 -15.021 1.00 98.50 291 LEU A C 1
ATOM 2377 O O . LEU A 1 291 ? 24.557 -2.747 -14.070 1.00 98.50 291 LEU A O 1
ATOM 2381 N N . ARG A 1 292 ? 26.202 -2.856 -15.585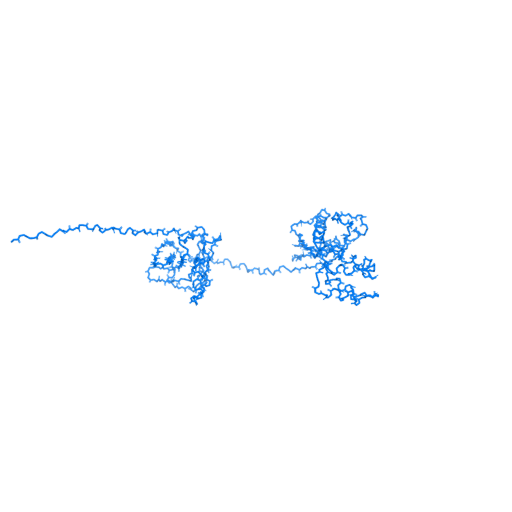 1.00 98.38 292 ARG A N 1
ATOM 2382 C CA . ARG A 1 292 ? 26.878 -1.641 -15.094 1.00 98.38 292 ARG A CA 1
ATOM 2383 C C . ARG A 1 292 ? 26.023 -0.379 -15.195 1.00 98.38 292 ARG A C 1
ATOM 2385 O O . ARG A 1 292 ? 26.152 0.497 -14.345 1.00 98.38 292 ARG A O 1
ATOM 2392 N N . ILE A 1 293 ? 25.185 -0.250 -16.225 1.00 98.12 293 ILE A N 1
ATOM 2393 C CA . ILE A 1 293 ? 24.266 0.893 -16.340 1.00 98.12 293 ILE A CA 1
ATOM 2394 C C . ILE A 1 293 ? 23.160 0.776 -15.289 1.00 98.12 293 ILE A C 1
ATOM 2396 O O . ILE A 1 293 ? 22.884 1.757 -14.594 1.00 98.12 293 ILE A O 1
ATOM 2400 N N . ILE A 1 294 ? 22.582 -0.419 -15.130 1.00 97.62 294 ILE A N 1
ATOM 2401 C CA . ILE A 1 294 ? 21.555 -0.706 -14.121 1.00 97.62 294 ILE A CA 1
ATOM 2402 C C . ILE A 1 294 ? 22.067 -0.370 -12.713 1.00 97.62 294 ILE A C 1
ATOM 2404 O O . ILE A 1 294 ? 21.386 0.351 -11.985 1.00 97.62 294 ILE A O 1
ATOM 2408 N N . ASP A 1 295 ? 23.285 -0.794 -12.370 1.00 97.56 295 ASP A N 1
ATOM 2409 C CA . ASP A 1 295 ? 23.892 -0.602 -11.045 1.00 97.56 295 ASP A CA 1
ATOM 2410 C C . ASP A 1 295 ? 24.493 0.794 -10.820 1.00 97.56 295 ASP A C 1
ATOM 2412 O O . ASP A 1 295 ? 24.981 1.098 -9.731 1.00 97.56 295 ASP A O 1
ATOM 2416 N N . SER A 1 296 ? 24.470 1.665 -11.831 1.00 97.44 296 SER A N 1
ATOM 2417 C CA . SER A 1 296 ? 24.993 3.023 -11.687 1.00 97.44 296 SER A CA 1
ATOM 2418 C C . SER A 1 296 ? 24.109 3.907 -10.798 1.00 97.44 296 SER A C 1
ATOM 2420 O O . SER A 1 296 ? 22.903 3.699 -10.657 1.00 97.44 296 SER A O 1
ATOM 2422 N N . ASP A 1 297 ? 24.708 4.965 -10.258 1.00 95.62 297 ASP A N 1
ATOM 2423 C CA . ASP A 1 297 ? 24.081 6.010 -9.437 1.00 95.62 297 ASP A CA 1
ATOM 2424 C C . ASP A 1 297 ? 23.277 7.048 -10.246 1.00 95.62 297 ASP A C 1
ATOM 2426 O O . ASP A 1 297 ? 22.842 8.072 -9.718 1.00 95.62 297 ASP A O 1
ATOM 2430 N N . LYS A 1 298 ? 23.098 6.812 -11.549 1.00 95.06 298 LYS A N 1
ATOM 2431 C CA . LYS A 1 298 ? 22.453 7.754 -12.469 1.00 95.06 298 LYS A CA 1
ATOM 2432 C C . LYS A 1 298 ? 20.945 7.781 -12.282 1.00 95.06 298 LYS A C 1
ATOM 2434 O O . LYS A 1 298 ? 20.344 6.810 -11.824 1.00 95.06 298 LYS A O 1
ATOM 2439 N N . THR A 1 299 ? 20.328 8.884 -12.700 1.00 95.81 299 THR A N 1
ATOM 2440 C CA . THR A 1 299 ? 18.867 8.958 -12.763 1.00 95.81 299 THR A CA 1
ATOM 2441 C C . THR A 1 299 ? 18.323 7.923 -13.758 1.00 95.81 299 THR A C 1
ATOM 2443 O O . THR A 1 299 ? 19.039 7.565 -14.701 1.00 95.81 299 THR A O 1
ATOM 2446 N N . PRO A 1 300 ? 17.074 7.459 -13.584 1.00 94.75 300 PRO A N 1
ATOM 2447 C CA . PRO A 1 300 ? 16.434 6.532 -14.517 1.00 94.75 300 PRO A CA 1
ATOM 2448 C C . PRO A 1 300 ? 16.536 6.992 -15.981 1.00 94.75 300 PRO A C 1
ATOM 2450 O O . PRO A 1 300 ? 17.105 6.284 -16.804 1.00 94.75 300 PRO A O 1
ATOM 2453 N N . ASP A 1 301 ? 16.200 8.252 -16.275 1.00 94.94 301 ASP A N 1
ATOM 2454 C CA . ASP A 1 301 ? 16.292 8.799 -17.640 1.00 94.94 301 ASP A CA 1
ATOM 2455 C C . ASP A 1 301 ? 17.714 8.760 -18.230 1.00 94.94 301 ASP A C 1
ATOM 2457 O O . ASP A 1 301 ? 17.914 8.564 -19.432 1.00 94.94 301 ASP A O 1
ATOM 2461 N N . MET A 1 302 ? 18.742 8.956 -17.396 1.00 96.19 302 MET A N 1
ATOM 2462 C CA . MET A 1 302 ? 20.130 8.854 -17.847 1.00 96.19 302 MET A CA 1
ATOM 2463 C C . MET A 1 302 ? 20.510 7.406 -18.163 1.00 96.19 302 MET A C 1
ATOM 2465 O O . MET A 1 302 ? 21.266 7.182 -19.112 1.00 96.19 302 MET A O 1
ATOM 2469 N N . LYS A 1 303 ? 20.002 6.435 -17.394 1.00 97.50 303 LYS A N 1
ATOM 2470 C CA . LYS A 1 303 ? 20.186 5.005 -17.672 1.00 97.50 303 LYS A CA 1
ATOM 2471 C C . LYS A 1 303 ? 19.500 4.635 -18.987 1.00 97.50 303 LYS A C 1
ATOM 2473 O O . LYS A 1 303 ? 20.154 4.058 -19.855 1.00 97.50 303 LYS A O 1
ATOM 2478 N N . ASP A 1 304 ? 18.265 5.074 -19.200 1.00 94.81 304 ASP A N 1
ATOM 2479 C CA . ASP A 1 304 ? 17.493 4.872 -20.435 1.00 94.81 304 ASP A CA 1
ATOM 2480 C C . ASP A 1 304 ? 18.217 5.426 -21.662 1.00 94.81 304 ASP A C 1
ATOM 2482 O O . ASP A 1 304 ? 18.393 4.745 -22.681 1.00 94.81 304 ASP A O 1
ATOM 2486 N N . MET A 1 305 ? 18.724 6.658 -21.555 1.00 96.38 305 MET A N 1
ATOM 2487 C CA . MET A 1 305 ? 19.499 7.284 -22.623 1.00 96.38 305 MET A CA 1
ATOM 2488 C C . MET A 1 305 ? 20.785 6.500 -22.931 1.00 96.38 305 MET A C 1
ATOM 2490 O O . MET A 1 305 ? 21.206 6.438 -24.087 1.00 96.38 305 MET A O 1
ATOM 2494 N N . GLN A 1 306 ? 21.442 5.919 -21.926 1.00 97.50 306 GLN A N 1
ATOM 2495 C CA . GLN A 1 306 ? 22.638 5.108 -22.155 1.00 97.50 306 GLN A CA 1
ATOM 2496 C C . GLN A 1 306 ? 22.293 3.775 -22.817 1.00 97.50 306 GLN A C 1
ATOM 2498 O O . GLN A 1 306 ? 22.933 3.417 -23.805 1.00 97.50 306 GLN A O 1
ATOM 2503 N N . LEU A 1 307 ? 21.258 3.087 -22.332 1.00 97.38 307 LEU A N 1
ATOM 2504 C CA . LEU A 1 307 ? 20.797 1.811 -22.879 1.00 97.38 307 LEU A CA 1
ATOM 2505 C C . LEU A 1 307 ? 20.361 1.948 -24.341 1.00 97.38 307 LEU A C 1
ATOM 2507 O O . LEU A 1 307 ? 20.763 1.131 -25.166 1.00 97.38 307 LEU A O 1
ATOM 2511 N N . SER A 1 308 ? 19.624 3.011 -24.686 1.00 96.19 308 SER A N 1
ATOM 2512 C CA . SER A 1 308 ? 19.135 3.261 -26.056 1.00 96.19 308 SER A CA 1
ATOM 2513 C C . SER A 1 308 ? 20.236 3.445 -27.104 1.00 96.19 308 SER A C 1
ATOM 2515 O O . SER A 1 308 ? 20.002 3.228 -28.291 1.00 96.19 308 SER A O 1
ATOM 2517 N N . LYS A 1 309 ? 21.454 3.806 -26.684 1.00 96.81 309 LYS A N 1
ATOM 2518 C CA . LYS A 1 309 ? 22.616 3.982 -27.572 1.00 96.81 309 LYS A CA 1
ATOM 2519 C C . LYS A 1 309 ? 23.452 2.714 -27.733 1.00 96.81 309 LYS A C 1
ATOM 2521 O O . LYS A 1 309 ? 24.411 2.712 -28.505 1.00 96.81 309 LYS A O 1
ATOM 2526 N N . MET A 1 310 ? 23.143 1.649 -26.997 1.00 96.88 310 MET A N 1
ATOM 2527 C CA . MET A 1 310 ? 23.929 0.423 -27.046 1.00 96.88 310 MET A CA 1
ATOM 2528 C C . MET A 1 310 ? 23.547 -0.450 -28.247 1.00 96.88 310 MET A C 1
ATOM 2530 O O . MET A 1 310 ? 22.362 -0.596 -28.544 1.00 96.88 310 MET A O 1
ATOM 2534 N N . PRO A 1 311 ? 24.509 -1.168 -28.858 1.00 96.81 311 PRO A N 1
ATOM 2535 C CA . PRO A 1 311 ? 24.209 -2.158 -29.897 1.00 96.81 311 PRO A CA 1
ATOM 2536 C C . PRO A 1 311 ? 23.218 -3.250 -29.452 1.00 96.81 311 PRO A C 1
ATOM 2538 O O . PRO A 1 311 ? 22.500 -3.810 -30.273 1.00 96.81 311 PRO A O 1
ATOM 2541 N N . VAL A 1 312 ? 23.155 -3.537 -28.146 1.00 97.00 312 VAL A N 1
ATOM 2542 C CA . VAL A 1 312 ? 22.272 -4.554 -27.551 1.00 97.00 312 VAL A CA 1
ATOM 2543 C C . VAL A 1 312 ? 20.826 -4.083 -27.352 1.00 97.00 312 VAL A C 1
ATOM 2545 O O . VAL A 1 312 ? 19.962 -4.883 -27.003 1.00 97.00 312 VAL A O 1
ATOM 2548 N N . TYR A 1 313 ? 20.524 -2.802 -27.582 1.00 96.69 313 TYR A N 1
ATOM 2549 C CA . TYR A 1 313 ? 19.211 -2.232 -27.274 1.00 96.69 313 TYR A CA 1
ATOM 2550 C C . TYR A 1 313 ? 18.056 -2.960 -27.975 1.00 96.69 313 TYR A C 1
ATOM 2552 O O . TYR A 1 313 ? 17.037 -3.250 -27.351 1.00 96.69 313 TYR A O 1
ATOM 2560 N N . GLY A 1 314 ? 18.243 -3.365 -29.237 1.00 96.50 314 GLY A N 1
ATOM 2561 C CA . GLY A 1 314 ? 17.240 -4.142 -29.974 1.00 96.50 314 GLY A CA 1
ATOM 2562 C C . GLY A 1 314 ? 16.899 -5.481 -29.308 1.00 96.50 314 GLY A C 1
ATOM 2563 O O . GLY A 1 314 ? 15.732 -5.866 -29.270 1.00 96.50 314 GLY A O 1
ATOM 2564 N N . TYR A 1 315 ? 17.889 -6.153 -28.708 1.00 96.56 315 TYR A N 1
ATOM 2565 C CA . TYR A 1 315 ? 17.665 -7.380 -27.940 1.00 96.56 315 TYR A CA 1
ATOM 2566 C C . TYR A 1 315 ? 16.847 -7.096 -26.673 1.00 96.56 315 TYR A C 1
ATOM 2568 O O . TYR A 1 315 ? 15.889 -7.815 -26.382 1.00 96.56 315 TYR A O 1
ATOM 2576 N N . LEU A 1 316 ? 17.172 -6.019 -25.945 1.00 96.38 316 LEU A N 1
ATOM 2577 C CA . LEU A 1 316 ? 16.428 -5.614 -24.748 1.00 96.38 316 LEU A CA 1
ATOM 2578 C C . LEU A 1 316 ? 14.956 -5.336 -25.078 1.00 96.38 316 LEU A C 1
ATOM 2580 O O . LEU A 1 316 ? 14.074 -5.872 -24.408 1.00 96.38 316 LEU A O 1
ATOM 2584 N N . MET A 1 317 ? 14.688 -4.583 -26.149 1.00 93.69 317 MET A N 1
ATOM 2585 C CA . MET A 1 317 ? 13.329 -4.261 -26.598 1.00 93.69 317 MET A CA 1
ATOM 2586 C C . MET A 1 317 ? 12.504 -5.495 -26.978 1.00 93.69 317 MET A C 1
ATOM 2588 O O . MET A 1 317 ? 11.294 -5.519 -26.749 1.00 93.69 317 MET A O 1
ATOM 2592 N N . GLN A 1 318 ? 13.133 -6.505 -27.581 1.00 92.69 318 GLN A N 1
ATOM 2593 C CA . GLN A 1 318 ? 12.436 -7.692 -28.081 1.00 92.69 318 GLN A CA 1
ATOM 2594 C C . GLN A 1 318 ? 12.245 -8.766 -27.008 1.00 92.69 318 GLN A C 1
ATOM 2596 O O . GLN A 1 318 ? 11.199 -9.413 -26.975 1.00 92.69 318 GLN A O 1
ATOM 2601 N N . HIS A 1 319 ? 13.224 -8.952 -26.121 1.00 93.38 319 HIS A N 1
ATOM 2602 C CA . HIS A 1 319 ? 13.265 -10.117 -25.232 1.00 93.38 319 HIS A CA 1
ATOM 2603 C C . HIS A 1 319 ? 13.131 -9.780 -23.743 1.00 93.38 319 HIS A C 1
ATOM 2605 O O . HIS A 1 319 ? 12.671 -10.625 -22.972 1.00 93.38 319 HIS A O 1
ATOM 2611 N N . ILE A 1 320 ? 13.498 -8.564 -23.325 1.00 94.50 320 ILE A N 1
ATOM 2612 C CA . ILE A 1 320 ? 13.536 -8.186 -21.905 1.00 94.50 320 ILE A CA 1
ATOM 2613 C C . ILE A 1 320 ? 12.407 -7.217 -21.548 1.00 94.50 320 ILE A C 1
ATOM 2615 O O . ILE A 1 320 ? 11.579 -7.529 -20.695 1.00 94.50 320 ILE A O 1
ATOM 2619 N N . TYR A 1 321 ? 12.315 -6.075 -22.229 1.00 92.62 321 TYR A N 1
ATOM 2620 C CA . TYR A 1 321 ? 11.344 -5.014 -21.945 1.00 92.62 321 TYR A CA 1
ATOM 2621 C C . TYR A 1 321 ? 9.878 -5.465 -21.963 1.00 92.62 321 TYR A C 1
ATOM 2623 O O . TYR A 1 321 ? 9.138 -5.041 -21.076 1.00 92.62 321 TYR A O 1
ATOM 2631 N N . PRO A 1 322 ? 9.425 -6.371 -22.854 1.00 88.81 322 PRO A N 1
ATOM 2632 C CA . PRO A 1 322 ? 8.052 -6.867 -22.799 1.00 88.81 322 PRO A CA 1
ATOM 2633 C C . PRO A 1 322 ? 7.707 -7.534 -21.459 1.00 88.81 322 PRO A C 1
ATOM 2635 O O . PRO A 1 322 ? 6.577 -7.429 -21.002 1.00 88.81 322 PRO A O 1
ATOM 2638 N N . ARG A 1 323 ? 8.688 -8.150 -20.785 1.00 90.19 323 ARG A N 1
ATOM 2639 C CA . ARG A 1 323 ? 8.518 -8.806 -19.474 1.00 90.19 323 ARG A CA 1
ATOM 2640 C C . ARG A 1 323 ? 8.498 -7.813 -18.304 1.00 90.19 323 ARG A C 1
ATOM 2642 O O . ARG A 1 323 ? 8.189 -8.198 -17.178 1.00 90.19 323 ARG A O 1
ATOM 2649 N N . LEU A 1 324 ? 8.850 -6.552 -18.555 1.00 91.06 324 LEU A N 1
ATOM 2650 C CA . LEU A 1 324 ? 8.728 -5.450 -17.599 1.00 91.06 324 LEU A CA 1
ATOM 2651 C C . LEU A 1 324 ? 7.379 -4.737 -17.714 1.00 91.06 324 LEU A C 1
ATOM 2653 O O . LEU A 1 324 ? 6.973 -4.077 -16.766 1.00 91.06 324 LEU A O 1
ATOM 2657 N N . ARG A 1 325 ? 6.663 -4.881 -18.834 1.00 88.75 325 ARG A N 1
ATOM 2658 C CA . ARG A 1 325 ? 5.331 -4.296 -19.041 1.00 88.75 325 ARG A CA 1
ATOM 2659 C C . ARG A 1 325 ? 4.254 -5.247 -18.534 1.00 88.75 325 ARG A C 1
ATOM 2661 O O . ARG A 1 325 ? 3.632 -5.968 -19.312 1.00 88.75 325 ARG A O 1
ATOM 2668 N N . ARG A 1 326 ? 4.068 -5.276 -17.219 1.00 89.19 326 ARG A N 1
ATOM 2669 C CA . ARG A 1 326 ? 3.167 -6.230 -16.571 1.00 89.19 326 ARG A CA 1
ATOM 2670 C C . ARG A 1 326 ? 2.361 -5.590 -15.458 1.00 89.19 326 ARG A C 1
ATOM 2672 O O . ARG A 1 326 ? 2.704 -4.522 -14.954 1.00 89.19 326 ARG A O 1
ATOM 2679 N N . VAL A 1 327 ? 1.300 -6.282 -15.080 1.00 93.31 327 VAL A N 1
ATOM 2680 C CA . VAL A 1 327 ? 0.534 -6.031 -13.868 1.00 93.31 327 VAL A CA 1
ATOM 2681 C C . VAL A 1 327 ? 0.700 -7.247 -12.969 1.00 93.31 327 VAL A C 1
ATOM 2683 O O . VAL A 1 327 ? 0.185 -8.327 -13.260 1.00 93.31 327 VAL A O 1
ATOM 2686 N N . ASP A 1 328 ? 1.456 -7.066 -11.891 1.00 93.31 328 ASP A N 1
ATOM 2687 C CA . ASP A 1 328 ? 1.531 -8.027 -10.797 1.00 93.31 328 ASP A CA 1
ATOM 2688 C C . ASP A 1 328 ? 0.256 -7.910 -9.960 1.00 93.31 328 ASP A C 1
ATOM 2690 O O . ASP A 1 328 ? -0.255 -6.807 -9.746 1.00 93.31 328 ASP A O 1
ATOM 2694 N N . TYR A 1 329 ? -0.254 -9.035 -9.468 1.00 94.94 329 TYR A N 1
ATOM 2695 C CA . TYR A 1 329 ? -1.432 -9.040 -8.615 1.00 94.94 329 TYR A CA 1
ATOM 2696 C C . TYR A 1 329 ? -1.305 -10.009 -7.444 1.00 94.94 329 TYR A C 1
ATOM 2698 O O . TYR A 1 329 ? -0.619 -11.033 -7.507 1.00 94.94 329 TYR A O 1
ATOM 2706 N N . ARG A 1 330 ? -2.001 -9.667 -6.360 1.00 96.75 330 ARG A N 1
ATOM 2707 C CA . ARG A 1 330 ? -2.155 -10.500 -5.168 1.00 96.75 330 ARG A CA 1
ATOM 2708 C C . ARG A 1 330 ? -3.606 -10.460 -4.720 1.00 96.75 330 ARG A C 1
ATOM 2710 O O . ARG A 1 330 ? -4.107 -9.389 -4.395 1.00 96.75 330 ARG A O 1
ATOM 2717 N N . ILE A 1 331 ? -4.256 -11.615 -4.678 1.00 95.06 331 ILE A N 1
ATOM 2718 C CA . ILE A 1 331 ? -5.623 -11.776 -4.182 1.00 95.06 331 ILE A CA 1
ATOM 2719 C C . ILE A 1 331 ? -5.524 -12.294 -2.755 1.00 95.06 331 ILE A C 1
ATOM 2721 O O . ILE A 1 331 ? -5.032 -13.397 -2.533 1.00 95.06 331 ILE A O 1
ATOM 2725 N N . GLN A 1 332 ? -5.969 -11.486 -1.802 1.00 94.56 332 GLN A N 1
ATOM 2726 C CA . GLN A 1 332 ? -6.088 -11.854 -0.402 1.00 94.56 332 GLN A CA 1
ATOM 2727 C C . GLN A 1 332 ? -7.494 -12.387 -0.139 1.00 94.56 332 GLN A C 1
ATOM 2729 O O . GLN A 1 332 ? -8.488 -11.768 -0.532 1.00 94.56 332 GLN A O 1
ATOM 2734 N N . TYR A 1 333 ? -7.580 -13.520 0.545 1.00 93.12 333 TYR A N 1
ATOM 2735 C CA . TYR A 1 333 ? -8.849 -14.129 0.910 1.00 93.12 333 TYR A CA 1
ATOM 2736 C C . TYR A 1 333 ? -8.764 -14.844 2.254 1.00 93.12 333 TYR A C 1
ATOM 2738 O O . TYR A 1 333 ? -7.683 -15.179 2.734 1.00 93.12 333 TYR A O 1
ATOM 2746 N N . ILE A 1 334 ? -9.924 -15.067 2.855 1.00 92.88 334 ILE A N 1
ATOM 2747 C CA . ILE A 1 334 ? -10.099 -15.865 4.072 1.00 92.88 334 ILE A CA 1
ATOM 2748 C C . ILE A 1 334 ? -10.932 -17.093 3.725 1.00 92.88 334 ILE A C 1
ATOM 2750 O O . ILE A 1 334 ? -11.714 -17.037 2.779 1.00 92.88 334 ILE A O 1
ATOM 2754 N N . ILE A 1 335 ? -10.791 -18.180 4.479 1.00 90.31 335 ILE A N 1
ATOM 2755 C CA . ILE A 1 335 ? -11.661 -19.358 4.368 1.00 90.31 335 ILE A CA 1
ATOM 2756 C C . ILE A 1 335 ? -12.473 -19.440 5.661 1.00 90.31 335 ILE A C 1
ATOM 2758 O O . ILE A 1 335 ? -11.897 -19.567 6.742 1.00 90.31 335 ILE A O 1
ATOM 2762 N N . GLY A 1 336 ? -13.797 -19.302 5.555 1.00 79.25 336 GLY A N 1
ATOM 2763 C CA . GLY A 1 336 ? -14.710 -19.450 6.688 1.00 79.25 336 GLY A CA 1
ATOM 2764 C C . GLY A 1 336 ? -14.661 -20.870 7.259 1.00 79.25 336 GLY A C 1
ATOM 2765 O O . GLY A 1 336 ? -14.552 -21.829 6.494 1.00 79.25 336 GLY A O 1
ATOM 2766 N N . LYS A 1 337 ? -14.709 -20.987 8.592 1.00 61.75 337 LYS A N 1
ATOM 2767 C CA . LYS A 1 337 ? -14.769 -22.278 9.298 1.00 61.75 337 LYS A CA 1
ATOM 2768 C C . LYS A 1 337 ? -16.102 -22.990 9.071 1.00 61.75 337 LYS A C 1
ATOM 2770 O O . LYS A 1 337 ? -17.140 -22.292 9.017 1.00 61.75 337 LYS A O 1
#

Foldseek 3Di:
DDDDDDDDDDDPPPPPPPPPPQQDWDKADWDWADDPQKIKTKIKTFLVRDDAPDQQKKKKKWKWWDDPPDIDTDDIAIEGEPVNVVVCVVVVNDDDPRYDYPSDPGMDMDMDMDGDDPRSAQIFIFIWMWMDDPPDIDGDRDTPRDRDHNPPVPDPVPVPPPPVPVPPPFDKDKDWDKFLQDDDPLDQAGDCPPDCNVVRLVVVVVSVVVQVPPAQKDFQAKEKEFFAALQDDLVSLQVNRQSNRVNSLVCCCVPVVDDSVRYHYYYDSHDLVLLLVQLVPDDDPCSVVLNCLSPDPDDSNVSSVVLVPDPCNVVCVPPPRSVRGMMIMMTMIGGDD

Sequence (337 aa):
MKKILLFLLISVGSVWGFAIQAKKLEVKDLMVRKKGEIVNIAFRIPSRSVYLPSKNDKLIITPVLYNGEDEQRLEPIVFETWRTRILEQRNGIPLMKNAYKAPNKEDIYYSIEIPYKPWMNLSSIRLEQLLYGCCTEYLLTESLDQTFELVAAVTVEEPPLPEEKIEEPPLYYYEHGSANVEFQQGRFVLLENYRNNLAELEKIKNSIEKVRSEKGAVITGIWLRGTCSPEASWEYNTILAAERVKAVKKHIHARHGVDLFLIEESSIPEDWDRFKQLVEASEFVGKEQVLRIIDSDKTPDMKDMQLSKMPVYGYLMQHIYPRLRRVDYRIQYIIGK

pLDDT: mean 80.79, std 18.18, range [28.73, 98.5]